Protein AF-A0A2S4XQJ1-F1 (afdb_monomer)

Structure (mmCIF, N/CA/C/O backbone):
data_AF-A0A2S4XQJ1-F1
#
_entry.id   AF-A0A2S4XQJ1-F1
#
loop_
_atom_site.group_PDB
_atom_site.id
_atom_site.type_symbol
_atom_site.label_atom_id
_atom_site.label_alt_id
_atom_site.label_comp_id
_atom_site.label_asym_id
_atom_site.label_entity_id
_atom_site.label_seq_id
_atom_site.pdbx_PDB_ins_code
_atom_site.Cartn_x
_atom_site.Cartn_y
_atom_site.Cartn_z
_atom_site.occupancy
_atom_site.B_iso_or_equiv
_atom_site.auth_seq_id
_atom_site.auth_comp_id
_atom_site.auth_asym_id
_atom_site.auth_atom_id
_atom_site.pdbx_PDB_model_num
ATOM 1 N N . MET A 1 1 ? -23.780 -16.033 0.358 1.00 40.00 1 MET A N 1
ATOM 2 C CA . MET A 1 1 ? -22.798 -15.107 -0.242 1.00 40.00 1 MET A CA 1
ATOM 3 C C . MET A 1 1 ? -21.893 -14.658 0.886 1.00 40.00 1 MET A C 1
ATOM 5 O O . MET A 1 1 ? -22.423 -14.146 1.861 1.00 40.00 1 MET A O 1
ATOM 9 N N . GLY A 1 2 ? -20.599 -14.987 0.830 1.00 55.97 2 GLY A N 1
ATOM 10 C CA . GLY A 1 2 ? -19.646 -14.584 1.869 1.00 55.97 2 GLY A CA 1
ATOM 11 C C . GLY A 1 2 ? -19.486 -13.069 1.865 1.00 55.97 2 GLY A C 1
ATOM 12 O O . GLY A 1 2 ? -19.525 -12.460 0.795 1.00 55.97 2 GLY A O 1
ATOM 13 N N . GLU A 1 3 ? -19.377 -12.462 3.042 1.00 67.31 3 GLU A N 1
ATOM 14 C CA . GLU A 1 3 ? -19.114 -11.028 3.136 1.00 67.31 3 GLU A CA 1
ATOM 15 C C . GLU A 1 3 ? -17.809 -10.686 2.394 1.00 67.31 3 GLU A C 1
ATOM 17 O O . GLU A 1 3 ? -16.839 -11.442 2.496 1.00 67.31 3 GLU A O 1
ATOM 22 N N . PRO A 1 4 ? -17.763 -9.576 1.637 1.00 78.00 4 PRO A N 1
ATOM 23 C CA . PRO A 1 4 ? -16.534 -9.139 0.983 1.00 78.00 4 PRO A CA 1
ATOM 24 C C . PRO A 1 4 ? -15.451 -8.890 2.041 1.00 78.00 4 PRO A C 1
ATOM 26 O O . PRO A 1 4 ? -15.701 -8.176 3.008 1.00 78.00 4 PRO A O 1
ATOM 29 N N . THR A 1 5 ? -14.274 -9.498 1.873 1.00 85.44 5 THR A N 1
ATOM 30 C CA . THR A 1 5 ? -13.142 -9.415 2.816 1.00 85.44 5 THR A CA 1
ATOM 31 C C . THR A 1 5 ? -12.026 -8.528 2.275 1.00 85.44 5 THR A C 1
ATOM 33 O O . THR A 1 5 ? -11.803 -8.469 1.064 1.00 85.44 5 THR A O 1
ATOM 36 N N . LEU A 1 6 ? -11.298 -7.873 3.179 1.00 87.31 6 LEU A N 1
ATOM 37 C CA . LEU A 1 6 ? -10.101 -7.085 2.880 1.00 87.31 6 LEU A CA 1
ATOM 38 C C . LEU A 1 6 ? -8.812 -7.929 2.873 1.00 87.31 6 LEU A C 1
ATOM 40 O O . LEU A 1 6 ? -7.732 -7.388 2.641 1.00 87.31 6 LEU A O 1
ATOM 44 N N . ALA A 1 7 ? -8.907 -9.250 3.060 1.00 87.44 7 ALA A N 1
ATOM 45 C CA . ALA A 1 7 ? -7.753 -10.149 3.115 1.00 87.44 7 ALA A CA 1
ATOM 46 C C . ALA A 1 7 ? -6.844 -10.072 1.876 1.00 87.44 7 ALA A C 1
ATOM 48 O O . ALA A 1 7 ? -5.622 -10.141 1.992 1.00 87.44 7 ALA A O 1
ATOM 49 N N . PHE A 1 8 ? -7.421 -9.876 0.68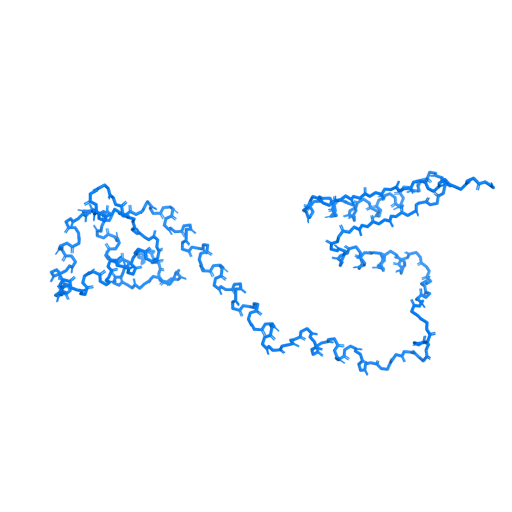5 1.00 84.81 8 PHE A N 1
ATOM 50 C CA . PHE A 1 8 ? -6.647 -9.755 -0.557 1.00 84.81 8 PHE A CA 1
ATOM 51 C C . PHE A 1 8 ? -5.818 -8.461 -0.641 1.00 84.81 8 PHE A C 1
ATOM 53 O O . PHE A 1 8 ? -4.901 -8.385 -1.451 1.00 84.81 8 PHE A O 1
ATOM 60 N N . LEU A 1 9 ? -6.126 -7.464 0.195 1.00 86.38 9 LEU A N 1
ATOM 61 C CA . LEU A 1 9 ? -5.385 -6.208 0.329 1.00 86.38 9 LEU A CA 1
ATOM 62 C C . LEU A 1 9 ? -4.378 -6.244 1.491 1.00 86.38 9 LEU A C 1
ATOM 64 O O . LEU A 1 9 ? -3.877 -5.203 1.909 1.00 86.38 9 LEU A O 1
ATOM 68 N N . GLY A 1 10 ? -4.099 -7.430 2.042 1.00 84.94 10 GLY A N 1
ATOM 69 C CA . GLY A 1 10 ? -3.122 -7.607 3.117 1.00 84.94 10 GLY A CA 1
ATOM 70 C C . GLY A 1 10 ? -3.640 -7.267 4.516 1.00 84.94 10 GLY A C 1
ATOM 71 O O . GLY A 1 10 ? -2.838 -7.142 5.439 1.00 84.94 10 GLY A O 1
ATOM 72 N N . VAL A 1 11 ? -4.958 -7.132 4.699 1.00 89.38 11 VAL A N 1
ATOM 73 C CA . VAL A 1 11 ? -5.567 -6.907 6.020 1.00 89.38 11 VAL A CA 1
ATOM 74 C C . VAL A 1 11 ? -5.853 -8.251 6.696 1.00 89.38 11 VAL A C 1
ATOM 76 O O . VAL A 1 11 ? -6.499 -9.119 6.113 1.00 89.38 11 VAL A O 1
ATOM 79 N N . GLY A 1 12 ? -5.372 -8.438 7.928 1.00 89.94 12 GLY A N 1
ATOM 80 C CA . GLY A 1 12 ? -5.659 -9.638 8.721 1.00 89.94 12 GLY A CA 1
ATOM 81 C C . GLY A 1 12 ? -7.122 -9.706 9.175 1.00 89.94 12 GLY A C 1
ATOM 82 O O . GLY A 1 12 ? -7.778 -8.677 9.306 1.00 89.94 12 GLY A O 1
ATOM 83 N N . ALA A 1 13 ? -7.630 -10.910 9.458 1.00 87.88 13 ALA A N 1
ATOM 84 C CA . ALA A 1 13 ? -9.023 -11.111 9.877 1.00 87.88 13 ALA A CA 1
ATOM 85 C C . ALA A 1 13 ? -9.382 -10.319 11.151 1.00 87.88 13 ALA A C 1
ATOM 87 O O . ALA A 1 13 ? -10.394 -9.623 11.176 1.00 87.88 13 ALA A O 1
ATOM 88 N N . ASP A 1 14 ? -8.507 -10.358 12.159 1.00 88.94 14 ASP A N 1
ATOM 89 C CA . ASP A 1 14 ? -8.682 -9.631 13.422 1.00 88.94 14 ASP A CA 1
ATOM 90 C C . ASP A 1 14 ? -8.656 -8.106 13.215 1.00 88.94 14 ASP A C 1
ATOM 92 O O . ASP A 1 14 ? -9.436 -7.366 13.816 1.00 88.94 14 ASP A O 1
ATOM 96 N N . ASP A 1 15 ? -7.775 -7.622 12.332 1.00 91.19 15 ASP A N 1
ATOM 97 C CA . ASP A 1 15 ? -7.648 -6.193 12.042 1.00 91.19 15 ASP A CA 1
ATOM 98 C C . ASP A 1 15 ? -8.867 -5.684 11.237 1.00 91.19 15 ASP A C 1
ATOM 100 O O . ASP A 1 15 ? -9.360 -4.575 11.470 1.00 91.19 15 ASP A O 1
ATOM 104 N N . GLU A 1 16 ? -9.400 -6.512 10.329 1.00 92.00 16 GLU A N 1
ATOM 105 C CA . GLU A 1 16 ? -10.639 -6.248 9.591 1.00 92.00 16 GLU A CA 1
ATOM 106 C C . GLU A 1 16 ? -11.864 -6.223 10.523 1.00 92.00 16 GLU A C 1
ATOM 108 O O . GLU A 1 16 ? -12.705 -5.324 10.412 1.00 92.00 16 GLU A O 1
ATOM 113 N N . GLU A 1 17 ? -11.966 -7.166 11.461 1.00 91.38 17 GLU A N 1
ATOM 114 C CA . GLU A 1 17 ? -13.039 -7.199 12.460 1.00 91.38 17 GLU A CA 1
ATOM 115 C C . GLU A 1 17 ? -13.021 -5.947 13.344 1.00 91.38 17 GLU A C 1
ATOM 117 O O . GLU A 1 17 ? -14.047 -5.271 13.488 1.00 91.38 17 GLU A O 1
ATOM 122 N N . LEU A 1 18 ? -11.847 -5.578 13.862 1.00 90.88 18 LEU A N 1
ATOM 123 C CA . LEU A 1 18 ? -11.676 -4.367 14.657 1.00 90.88 18 LEU A CA 1
ATOM 124 C C . LEU A 1 18 ? -12.058 -3.110 13.862 1.00 90.88 18 LEU A C 1
ATOM 126 O O . LEU A 1 18 ? -12.791 -2.260 14.371 1.00 90.88 18 LEU A O 1
ATOM 130 N N . TYR A 1 19 ? -11.630 -2.993 12.603 1.00 92.25 19 TYR A N 1
ATOM 131 C CA . TYR A 1 19 ? -12.007 -1.863 11.749 1.00 92.25 19 TYR A CA 1
ATOM 132 C C . TYR A 1 19 ? -13.528 -1.778 11.544 1.00 92.25 19 TYR A C 1
ATOM 134 O O . TYR A 1 19 ? -14.119 -0.700 11.663 1.00 92.25 19 TYR A O 1
ATOM 142 N N . ARG A 1 20 ? -14.197 -2.912 11.308 1.00 91.69 20 ARG A N 1
ATOM 143 C CA . ARG A 1 20 ? -15.661 -2.971 11.165 1.00 91.69 20 ARG A CA 1
ATOM 144 C C . ARG A 1 20 ? -16.389 -2.600 12.460 1.00 91.69 20 ARG A C 1
ATOM 146 O O . ARG A 1 20 ? -17.402 -1.901 12.397 1.00 91.69 20 ARG A O 1
ATOM 153 N N . LEU A 1 21 ? -15.885 -3.018 13.622 1.00 90.56 21 LEU A N 1
ATOM 154 C CA . LEU A 1 21 ? -16.427 -2.615 14.925 1.00 90.56 21 LEU A CA 1
ATOM 155 C C . LEU A 1 21 ? -16.264 -1.111 15.162 1.00 90.56 21 LEU A C 1
ATOM 157 O O . LEU A 1 21 ? -17.215 -0.454 15.587 1.00 90.56 21 LEU A O 1
ATOM 161 N N . LEU A 1 22 ? -15.107 -0.543 14.812 1.00 90.00 22 LEU A N 1
ATOM 162 C CA . LEU A 1 22 ? -14.870 0.901 14.884 1.00 90.00 22 LEU A CA 1
ATOM 163 C C . LEU A 1 22 ? -15.807 1.682 13.952 1.00 90.00 22 LEU A C 1
ATOM 165 O O . LEU A 1 22 ? -16.323 2.726 14.345 1.00 90.00 22 LEU A O 1
ATOM 169 N N . LEU A 1 23 ? -16.089 1.181 12.745 1.00 90.38 23 LEU A N 1
ATOM 170 C CA . LEU A 1 23 ? -17.055 1.807 11.834 1.00 90.38 23 LEU A CA 1
ATOM 171 C C . LEU A 1 23 ? -18.488 1.813 12.389 1.00 90.38 23 LEU A C 1
ATOM 173 O O . LEU A 1 23 ? -19.229 2.763 12.143 1.00 90.38 23 LEU A O 1
ATOM 177 N N . ARG A 1 24 ? -18.888 0.761 13.115 1.00 89.56 24 ARG A N 1
ATOM 178 C CA . ARG A 1 24 ? -20.250 0.610 13.658 1.00 89.56 24 ARG A CA 1
ATOM 179 C C . ARG A 1 24 ? -20.456 1.366 14.967 1.00 89.56 24 ARG A C 1
ATOM 181 O O . ARG A 1 24 ? -21.491 1.998 15.150 1.00 89.56 24 ARG A O 1
ATOM 188 N N . ALA A 1 25 ? -19.493 1.266 15.879 1.00 85.19 25 ALA A N 1
ATOM 189 C CA . ALA A 1 25 ? -19.641 1.679 17.273 1.00 85.19 25 ALA A CA 1
ATOM 190 C C . ALA A 1 25 ? -18.586 2.704 17.729 1.00 85.19 25 ALA A C 1
ATOM 192 O O . ALA A 1 25 ? -18.593 3.120 18.890 1.00 85.19 25 ALA A O 1
ATOM 193 N N . GLY A 1 26 ? -17.672 3.125 16.848 1.00 85.00 26 GLY A N 1
ATOM 194 C CA . GLY A 1 26 ? -16.581 4.034 17.200 1.00 85.00 26 GLY A CA 1
ATOM 195 C C . GLY A 1 26 ? -15.722 3.471 18.333 1.00 85.00 26 GLY A C 1
ATOM 196 O O . GLY A 1 26 ? -15.434 2.277 18.380 1.00 85.00 26 GLY A O 1
ATOM 197 N N . GLU A 1 27 ? -15.360 4.321 19.293 1.00 81.50 27 GLU A N 1
ATOM 198 C CA . GLU A 1 27 ? -14.562 3.947 20.472 1.00 81.50 27 GLU A CA 1
ATOM 199 C C . GLU A 1 27 ? -15.186 2.823 21.324 1.00 81.50 27 GLU A C 1
ATOM 201 O O . GLU A 1 27 ? -14.460 2.043 21.943 1.00 81.50 27 GLU A O 1
ATOM 206 N N . ALA A 1 28 ? -16.516 2.669 21.326 1.00 81.06 28 ALA A N 1
ATOM 207 C CA . ALA A 1 28 ? -17.162 1.562 22.034 1.00 81.06 28 ALA A CA 1
ATOM 208 C C . ALA A 1 28 ? -16.823 0.198 21.402 1.00 81.06 28 ALA A C 1
ATOM 210 O O . ALA A 1 28 ? -16.656 -0.786 22.127 1.00 81.06 28 ALA A O 1
ATOM 211 N N . GLY A 1 29 ? -16.627 0.161 20.078 1.00 80.88 29 GLY A N 1
ATOM 212 C CA . GLY A 1 29 ? -16.221 -1.038 19.343 1.00 80.88 29 GLY A CA 1
ATOM 213 C C . GLY A 1 29 ? -14.820 -1.521 19.723 1.00 80.88 29 GLY A C 1
ATOM 214 O O . GLY A 1 29 ? -14.579 -2.722 19.790 1.00 80.88 29 GLY A O 1
ATOM 215 N N . ARG A 1 30 ? -13.911 -0.604 20.081 1.00 84.00 30 ARG A N 1
ATOM 216 C CA . ARG A 1 30 ? -12.579 -0.952 20.608 1.00 84.00 30 ARG A CA 1
ATOM 217 C C . ARG A 1 30 ? -12.669 -1.685 21.945 1.00 84.00 30 ARG A C 1
ATOM 219 O O . ARG A 1 30 ? -12.014 -2.708 22.135 1.00 84.00 30 ARG A O 1
ATOM 226 N N . ALA A 1 31 ? -13.472 -1.165 22.873 1.00 84.06 31 ALA A N 1
ATOM 227 C CA . ALA A 1 31 ? -13.650 -1.788 24.182 1.00 84.06 31 ALA A CA 1
ATOM 228 C C . ALA A 1 31 ? -14.347 -3.155 24.072 1.00 84.06 31 ALA A C 1
ATOM 230 O O . ALA A 1 31 ? -14.061 -4.060 24.851 1.00 84.06 31 ALA A O 1
ATOM 231 N N . GLU A 1 32 ? -15.263 -3.302 23.116 1.00 85.69 32 GLU A N 1
ATOM 232 C CA . GLU A 1 32 ? -15.919 -4.570 22.799 1.00 85.69 32 GLU A CA 1
ATOM 233 C C . GLU A 1 32 ? -14.942 -5.605 22.235 1.00 85.69 32 GLU A C 1
ATOM 235 O O . GLU A 1 32 ? -14.862 -6.709 22.770 1.00 85.69 32 GLU A O 1
ATOM 240 N N . PHE A 1 33 ? -14.135 -5.225 21.245 1.00 86.94 33 PHE A N 1
ATOM 241 C CA . PHE A 1 33 ? -13.120 -6.099 20.659 1.00 86.94 33 PHE A CA 1
ATOM 242 C C . PHE A 1 33 ? -12.112 -6.598 21.704 1.00 86.94 33 PHE A C 1
ATOM 244 O O . PHE A 1 33 ? -11.860 -7.798 21.804 1.00 86.94 33 PHE A O 1
ATOM 251 N N . ALA A 1 34 ? -11.600 -5.702 22.555 1.00 88.25 34 ALA A N 1
ATOM 252 C CA . ALA A 1 34 ? -10.665 -6.073 23.617 1.00 88.25 34 ALA A CA 1
ATOM 253 C C . ALA A 1 34 ? -11.254 -7.115 24.586 1.00 88.25 34 ALA A C 1
ATOM 255 O O . ALA A 1 34 ? -10.555 -8.044 24.988 1.00 88.25 34 ALA A O 1
ATOM 256 N N . ARG A 1 35 ? -12.548 -7.001 24.931 1.00 87.00 35 ARG A N 1
ATOM 257 C CA . ARG A 1 35 ? -13.239 -7.991 25.776 1.00 87.00 35 ARG A CA 1
ATOM 258 C C . ARG A 1 35 ? -13.411 -9.328 25.062 1.00 87.00 35 ARG A C 1
ATOM 260 O O . ARG A 1 35 ? -13.126 -10.360 25.661 1.00 87.00 35 ARG A O 1
ATOM 267 N N . ASN A 1 36 ? -13.849 -9.312 23.804 1.00 87.94 36 ASN A N 1
ATOM 268 C CA . ASN A 1 36 ? -14.124 -10.532 23.041 1.00 87.94 36 ASN A CA 1
ATOM 269 C C . ASN A 1 36 ? -12.850 -11.349 22.783 1.00 87.94 36 ASN A C 1
ATOM 271 O O . ASN A 1 36 ? -12.880 -12.574 22.866 1.00 87.94 36 ASN A O 1
ATOM 275 N N . HIS A 1 37 ? -11.722 -10.674 22.554 1.00 87.12 37 HIS A N 1
ATOM 276 C CA . HIS A 1 37 ? -10.428 -11.310 22.296 1.00 87.12 37 HIS A CA 1
ATOM 277 C C . HIS A 1 37 ? -9.543 -11.428 23.547 1.00 87.12 37 HIS A C 1
ATOM 279 O O . HIS A 1 37 ? -8.408 -11.887 23.450 1.00 87.12 37 HIS A O 1
ATOM 285 N N . SER A 1 38 ? -10.050 -11.038 24.727 1.00 89.19 38 SER A N 1
ATOM 286 C CA . SER A 1 38 ? -9.300 -11.037 25.995 1.00 89.19 38 SER A CA 1
ATOM 287 C C . SER A 1 38 ? -7.929 -10.349 25.892 1.00 89.19 38 SER A C 1
ATOM 289 O O . SER A 1 38 ? -6.949 -10.816 26.471 1.00 89.19 38 SER A O 1
ATOM 291 N N . LEU A 1 39 ? -7.855 -9.252 25.131 1.00 88.38 39 LEU A N 1
ATOM 292 C CA . LEU A 1 39 ? -6.611 -8.521 24.896 1.00 88.38 39 LEU A CA 1
ATOM 293 C C . LEU A 1 39 ? -6.283 -7.615 26.080 1.00 88.38 39 LEU A C 1
ATOM 295 O O . LEU A 1 39 ? -7.148 -6.912 26.610 1.00 88.38 39 LEU A O 1
ATOM 299 N N . ASP A 1 40 ? -5.009 -7.587 26.456 1.00 87.88 40 ASP A N 1
ATOM 300 C CA . ASP A 1 40 ? -4.493 -6.586 27.378 1.00 87.88 40 ASP A CA 1
ATOM 301 C C . ASP A 1 40 ? -4.358 -5.204 26.702 1.00 87.88 40 ASP A C 1
ATOM 303 O O . ASP A 1 40 ? -4.508 -5.035 25.486 1.00 87.88 40 ASP A O 1
ATOM 307 N N . VAL A 1 41 ? -4.077 -4.177 27.508 1.00 85.75 41 VAL A N 1
ATOM 308 C CA . VAL A 1 41 ? -3.963 -2.789 27.026 1.00 85.75 41 VAL A CA 1
ATOM 309 C C . VAL A 1 41 ? -2.872 -2.639 25.962 1.00 85.75 41 VAL A C 1
ATOM 311 O O . VAL A 1 41 ? -3.056 -1.886 25.008 1.00 85.75 41 VAL A O 1
ATOM 314 N N . ARG A 1 42 ? -1.752 -3.355 26.100 1.00 88.69 42 ARG A N 1
ATOM 315 C CA . ARG A 1 42 ? -0.619 -3.261 25.174 1.00 88.69 42 ARG A CA 1
ATOM 316 C C . ARG A 1 42 ? -0.946 -3.950 23.852 1.00 88.69 42 ARG A C 1
ATOM 318 O O . ARG A 1 42 ? -0.749 -3.361 22.801 1.00 88.69 42 ARG A O 1
ATOM 325 N N . GLN A 1 43 ? -1.529 -5.142 23.899 1.00 88.50 43 GLN A N 1
ATOM 326 C CA . GLN A 1 43 ? -1.989 -5.874 22.721 1.00 88.50 43 GLN A CA 1
ATOM 327 C C . GLN A 1 43 ? -3.040 -5.079 21.940 1.00 88.50 43 GLN A C 1
ATOM 329 O O . GLN A 1 43 ? -3.023 -5.068 20.708 1.00 88.50 43 GLN A O 1
ATOM 334 N N . MET A 1 44 ? -3.926 -4.367 22.643 1.00 88.75 44 MET A N 1
ATOM 335 C CA . MET A 1 44 ? -4.896 -3.483 22.002 1.00 88.75 44 MET A CA 1
ATOM 336 C C . MET A 1 44 ? -4.228 -2.271 21.341 1.00 88.75 44 MET A C 1
ATOM 338 O O . MET A 1 44 ? -4.623 -1.874 20.244 1.00 88.75 44 MET A O 1
ATOM 342 N N . GLN A 1 45 ? -3.215 -1.683 21.982 1.00 87.56 45 GLN A N 1
ATOM 343 C CA . GLN A 1 45 ? -2.419 -0.603 21.390 1.00 87.56 45 GLN A CA 1
ATOM 344 C C . GLN A 1 45 ? -1.673 -1.079 20.143 1.00 87.56 45 GLN A C 1
ATOM 346 O O . GLN A 1 45 ? -1.725 -0.397 19.123 1.00 87.56 45 GLN A O 1
ATOM 351 N N . ASP A 1 46 ? -1.070 -2.267 20.188 1.00 89.94 46 ASP A N 1
ATOM 352 C CA . ASP A 1 46 ? -0.390 -2.874 19.042 1.00 89.94 46 ASP A CA 1
ATOM 353 C C . ASP A 1 46 ? -1.368 -3.121 17.886 1.00 89.94 46 ASP A C 1
ATOM 355 O O . ASP A 1 46 ? -1.049 -2.837 16.732 1.00 89.94 46 ASP A O 1
ATOM 359 N N . ALA A 1 47 ? -2.585 -3.595 18.176 1.00 89.25 47 ALA A N 1
ATOM 360 C CA . ALA A 1 47 ? -3.636 -3.743 17.169 1.00 89.25 47 ALA A CA 1
ATOM 361 C C . ALA A 1 47 ? -4.024 -2.398 16.544 1.00 89.25 47 ALA A C 1
ATOM 363 O O . ALA A 1 47 ? -4.045 -2.258 15.324 1.00 89.25 47 ALA A O 1
ATOM 364 N N . CYS A 1 48 ? -4.241 -1.370 17.365 1.00 88.81 48 CYS A N 1
ATOM 365 C CA . CYS A 1 48 ? -4.543 -0.029 16.868 1.00 88.81 48 CYS A CA 1
ATOM 366 C C . CYS A 1 48 ? -3.397 0.548 16.020 1.00 88.81 48 CYS A C 1
ATOM 368 O O . CYS A 1 48 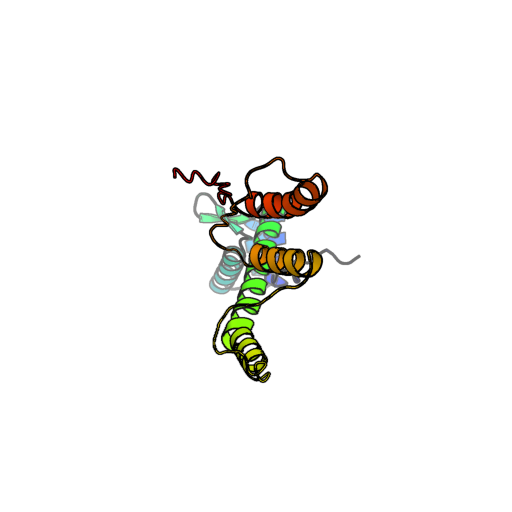? -3.655 1.174 14.993 1.00 88.81 48 CYS A O 1
ATOM 370 N N . ALA A 1 49 ? -2.143 0.306 16.412 1.00 89.81 49 ALA A N 1
ATOM 371 C CA . ALA A 1 49 ? -0.967 0.724 15.659 1.00 89.81 49 ALA A CA 1
ATOM 372 C C . ALA A 1 49 ? -0.882 0.022 14.295 1.00 89.81 49 ALA A C 1
ATOM 374 O O . ALA A 1 49 ? -0.562 0.673 13.300 1.00 89.81 49 ALA A O 1
ATOM 375 N N . ARG A 1 50 ? -1.233 -1.270 14.211 1.00 91.62 50 ARG A N 1
ATOM 376 C CA . ARG A 1 50 ? -1.339 -1.980 12.925 1.00 91.62 50 ARG A CA 1
ATOM 377 C C . ARG A 1 50 ? -2.419 -1.383 12.029 1.00 91.62 50 ARG A C 1
ATOM 379 O O . ARG A 1 50 ? -2.137 -1.098 10.869 1.00 91.62 50 ARG A O 1
ATOM 386 N N . LEU A 1 51 ? -3.620 -1.120 12.553 1.00 91.50 51 LEU A N 1
ATOM 387 C CA . LEU A 1 51 ? -4.679 -0.467 11.768 1.00 91.50 51 LEU A CA 1
ATOM 388 C C . LEU A 1 51 ? -4.250 0.927 11.287 1.00 91.50 51 LEU A C 1
ATOM 390 O O . LEU A 1 51 ? -4.603 1.323 10.175 1.00 91.50 51 LEU A O 1
ATOM 394 N N . ALA A 1 52 ? -3.500 1.670 12.104 1.00 90.62 52 ALA A N 1
ATOM 395 C CA . ALA A 1 52 ? -2.987 2.985 11.732 1.00 90.62 52 ALA A CA 1
ATOM 396 C C . ALA A 1 52 ? -1.933 2.878 10.620 1.00 90.62 52 ALA A C 1
ATOM 398 O O . ALA A 1 52 ? -1.989 3.627 9.647 1.00 90.62 52 ALA A O 1
ATOM 399 N N . ALA A 1 53 ? -1.024 1.902 10.712 1.00 90.19 53 ALA A N 1
ATOM 400 C CA . ALA A 1 53 ? -0.034 1.619 9.674 1.00 90.19 53 ALA A CA 1
ATOM 401 C C . ALA A 1 53 ? -0.680 1.194 8.342 1.00 90.19 53 ALA A C 1
ATOM 403 O O . ALA A 1 53 ? -0.174 1.541 7.278 1.00 90.19 53 ALA A O 1
ATOM 404 N N . LEU A 1 54 ? -1.820 0.497 8.398 1.00 90.31 54 LEU A N 1
ATOM 405 C CA . LEU A 1 54 ? -2.639 0.142 7.232 1.00 90.31 54 LEU A CA 1
ATOM 406 C C . LEU A 1 54 ? -3.488 1.312 6.698 1.00 90.31 54 LEU A C 1
ATOM 408 O O . LEU A 1 54 ? -4.170 1.160 5.688 1.00 90.31 54 LEU A O 1
ATOM 412 N N . GLY A 1 55 ? -3.492 2.471 7.366 1.00 90.38 55 GLY A N 1
ATOM 413 C CA . GLY A 1 55 ? -4.302 3.630 6.977 1.00 90.38 55 GLY A CA 1
ATOM 414 C C . GLY A 1 55 ? -5.808 3.459 7.213 1.00 90.38 55 GLY A C 1
ATOM 415 O O . GLY A 1 55 ? -6.606 4.229 6.678 1.00 90.38 55 GLY A O 1
ATOM 416 N N . LEU A 1 56 ? -6.215 2.467 8.012 1.00 91.06 56 LEU A N 1
ATOM 417 C CA . LEU A 1 56 ? -7.620 2.174 8.322 1.00 91.06 56 LEU A CA 1
ATOM 418 C C . LEU A 1 56 ? -8.184 3.083 9.421 1.00 91.06 56 LEU A C 1
ATOM 420 O O . LEU A 1 56 ? -9.390 3.330 9.489 1.00 91.06 56 LEU A O 1
ATOM 424 N N . VAL A 1 57 ? -7.317 3.604 10.283 1.00 91.44 57 VAL A N 1
ATOM 425 C CA . VAL A 1 57 ? -7.668 4.526 11.369 1.00 91.44 57 VAL A CA 1
ATOM 426 C C . VAL A 1 57 ? -6.725 5.721 11.346 1.00 91.44 57 VAL A C 1
ATOM 428 O O . VAL A 1 57 ? -5.553 5.594 11.003 1.00 91.44 57 VAL A O 1
ATOM 431 N N . GLY A 1 58 ? -7.249 6.888 11.698 1.00 85.62 58 GLY A N 1
ATOM 432 C CA . GLY A 1 58 ? -6.478 8.110 11.878 1.00 85.62 58 GLY A CA 1
ATOM 433 C C . GLY A 1 58 ? -6.620 8.649 13.295 1.00 85.62 58 GLY A C 1
ATOM 434 O O . GLY A 1 58 ? -7.535 8.276 14.036 1.00 85.62 58 GLY A O 1
ATOM 435 N N . GLU A 1 59 ? -5.731 9.564 13.660 1.00 80.56 59 GLU A N 1
ATOM 436 C CA . GLU A 1 59 ? -5.841 10.304 14.912 1.00 80.56 59 GLU A CA 1
ATOM 437 C C . GLU A 1 59 ? -6.967 11.341 14.809 1.00 80.56 59 GLU A C 1
ATOM 439 O O . GLU A 1 59 ? -7.002 12.195 13.921 1.00 80.56 59 GLU A O 1
ATOM 444 N N . GLY A 1 60 ? -7.937 11.231 15.708 1.00 70.88 60 GLY A N 1
ATOM 445 C CA . GLY A 1 60 ? -9.005 12.194 15.914 1.00 70.88 60 GLY A CA 1
ATOM 446 C C . GLY A 1 60 ? -8.611 13.290 16.904 1.00 70.88 60 GLY A C 1
ATOM 447 O O . GLY A 1 60 ? -7.564 13.251 17.554 1.00 70.88 60 GLY A O 1
ATOM 448 N N . ALA A 1 61 ? -9.488 14.285 17.051 1.00 64.75 61 ALA A N 1
ATOM 449 C CA . ALA A 1 61 ? -9.290 15.359 18.019 1.00 64.75 61 ALA A CA 1
ATOM 450 C C . ALA A 1 61 ? -9.169 14.788 19.445 1.00 64.75 61 ALA A C 1
ATOM 452 O O . ALA A 1 61 ? -10.016 14.011 19.882 1.00 64.75 61 ALA A O 1
ATOM 453 N N . GLY A 1 62 ? -8.108 15.173 20.159 1.00 63.62 62 GLY A N 1
ATOM 454 C CA . GLY A 1 62 ? -7.848 14.705 21.524 1.00 63.62 62 GLY A CA 1
ATOM 455 C C . GLY A 1 62 ? -7.249 13.297 21.629 1.00 63.62 62 GLY A C 1
ATOM 456 O O . GLY A 1 62 ? -7.288 12.721 22.711 1.00 63.62 62 GLY A O 1
ATOM 457 N N . GLY A 1 63 ? -6.709 12.735 20.539 1.00 68.38 63 GLY A N 1
ATOM 458 C CA . GLY A 1 63 ? -6.024 11.433 20.557 1.00 68.38 63 GLY A CA 1
ATOM 459 C C . GLY A 1 63 ? -6.956 10.217 20.510 1.00 68.38 63 GLY A C 1
ATOM 460 O O . GLY A 1 63 ? -6.505 9.090 20.705 1.00 68.38 63 GLY A O 1
ATOM 461 N N . ALA A 1 64 ? -8.251 10.425 20.255 1.00 75.88 64 ALA A N 1
ATOM 462 C CA . ALA A 1 64 ? -9.194 9.340 19.991 1.00 75.88 64 ALA A CA 1
ATOM 463 C C . ALA A 1 64 ? -8.940 8.735 18.603 1.00 75.88 64 ALA A C 1
ATOM 465 O O . ALA A 1 64 ? -8.630 9.462 17.660 1.00 75.88 64 ALA A O 1
ATOM 466 N N . LEU A 1 65 ? -9.098 7.423 18.445 1.00 78.56 65 LEU A N 1
ATOM 467 C CA . LEU A 1 65 ? -8.928 6.764 17.151 1.00 78.56 65 LEU A CA 1
ATOM 468 C C . LEU A 1 65 ? -10.205 6.916 16.331 1.00 78.56 65 LEU A C 1
ATOM 470 O O . LEU A 1 65 ? -11.293 6.532 16.763 1.00 78.56 65 LEU A O 1
ATOM 474 N N . ARG A 1 66 ? -10.082 7.461 15.120 1.00 87.94 66 ARG A N 1
ATOM 475 C CA . ARG A 1 66 ? -11.212 7.618 14.204 1.00 87.94 66 ARG A CA 1
ATOM 476 C C . ARG A 1 66 ? -11.045 6.693 13.000 1.00 87.94 66 ARG A C 1
ATOM 478 O O . ARG A 1 66 ? -10.022 6.786 12.322 1.00 87.94 66 ARG A O 1
ATOM 485 N N . PRO A 1 67 ? -12.039 5.847 12.675 1.00 91.00 67 PRO A N 1
ATOM 486 C CA . PRO A 1 67 ? -11.979 5.047 11.461 1.00 91.00 67 PRO A CA 1
ATOM 487 C C . PRO A 1 67 ? -11.982 5.954 10.227 1.00 91.00 67 PRO A C 1
ATOM 489 O O . PRO A 1 67 ? -12.757 6.913 10.132 1.00 91.00 67 PRO A O 1
ATOM 492 N N . VAL A 1 68 ? -11.104 5.645 9.277 1.00 92.31 68 VAL A N 1
ATOM 493 C CA . VAL A 1 68 ? -11.068 6.297 7.967 1.00 92.31 68 VAL A CA 1
ATOM 494 C C . VAL A 1 68 ? -12.289 5.834 7.159 1.00 92.31 68 VAL A C 1
ATOM 496 O O . VAL A 1 68 ? -12.664 4.661 7.252 1.00 92.31 68 VAL A O 1
ATOM 499 N N . PRO A 1 69 ? -12.939 6.715 6.370 1.00 91.12 69 PRO A N 1
ATOM 500 C CA . PRO A 1 69 ? -14.068 6.325 5.530 1.00 91.12 69 PRO A CA 1
ATOM 501 C C . PRO A 1 69 ? -13.721 5.143 4.605 1.00 91.12 69 PRO A C 1
ATOM 503 O O . PRO A 1 69 ? -12.655 5.183 3.986 1.00 91.12 69 PRO A O 1
ATOM 506 N N . PRO A 1 70 ? -14.611 4.142 4.438 1.00 90.62 70 PRO A N 1
ATOM 507 C CA . PRO A 1 70 ? -14.295 2.906 3.714 1.00 90.62 70 PRO A CA 1
ATOM 508 C C . PRO A 1 70 ? -13.755 3.112 2.299 1.00 90.62 70 PRO A C 1
ATOM 510 O O . PRO A 1 70 ? -12.796 2.456 1.915 1.00 90.62 70 PRO A O 1
ATOM 513 N N . ALA A 1 71 ? -14.315 4.061 1.541 1.00 89.31 71 ALA A N 1
ATOM 514 C CA . ALA A 1 71 ? -13.846 4.359 0.187 1.00 89.31 71 ALA A CA 1
ATOM 515 C C . ALA A 1 71 ? -12.367 4.787 0.169 1.00 89.31 71 ALA A C 1
AT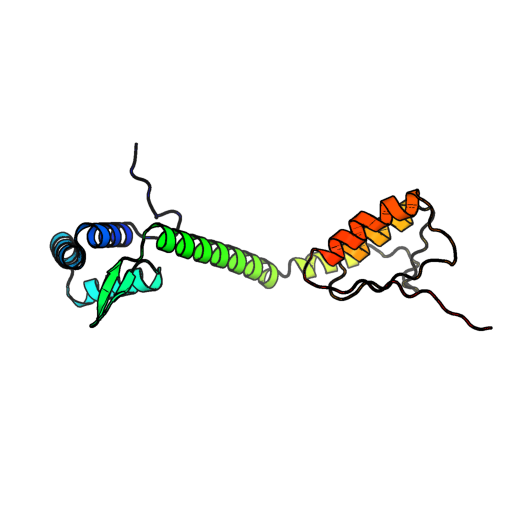OM 517 O O . ALA A 1 71 ? -11.579 4.253 -0.604 1.00 89.31 71 ALA A O 1
ATOM 518 N N . LYS A 1 72 ? -11.982 5.686 1.083 1.00 91.12 72 LYS A N 1
ATOM 519 C CA . LYS A 1 72 ? -10.607 6.185 1.206 1.00 91.12 72 LYS A CA 1
ATOM 520 C C . LYS A 1 72 ? -9.657 5.125 1.772 1.00 91.12 72 LYS A C 1
ATOM 522 O O . LYS A 1 72 ? -8.506 5.048 1.361 1.00 91.12 72 LYS A O 1
ATOM 527 N N . ALA A 1 73 ? -10.138 4.317 2.715 1.00 90.88 73 ALA A N 1
ATOM 528 C CA . ALA A 1 73 ? -9.370 3.217 3.288 1.00 90.88 73 ALA A CA 1
ATOM 529 C C . ALA A 1 73 ? -9.017 2.168 2.219 1.00 90.88 73 ALA A C 1
ATOM 531 O O . ALA A 1 73 ? -7.858 1.787 2.087 1.00 90.88 73 ALA A O 1
ATOM 532 N N . VAL A 1 74 ? -9.997 1.753 1.408 1.00 91.56 74 VAL A N 1
ATOM 533 C CA . VAL A 1 74 ? -9.781 0.793 0.314 1.00 91.56 74 VAL A CA 1
ATOM 534 C C . VAL A 1 74 ? -8.851 1.364 -0.756 1.00 91.56 74 VAL A C 1
ATOM 536 O O . VAL A 1 74 ? -7.949 0.661 -1.196 1.00 91.56 74 VAL A O 1
ATOM 539 N N . GLU A 1 75 ? -9.022 2.630 -1.141 1.00 90.81 75 GLU A N 1
ATOM 540 C CA . GLU A 1 75 ? -8.131 3.304 -2.096 1.00 90.81 75 GLU A CA 1
ATOM 541 C C . GLU A 1 75 ? -6.667 3.283 -1.624 1.00 90.81 75 GLU A C 1
ATOM 543 O O . GLU A 1 75 ? -5.792 2.812 -2.349 1.00 90.81 75 GLU A O 1
ATOM 548 N N . GLY A 1 76 ? -6.405 3.674 -0.372 1.00 90.31 76 GLY A N 1
ATOM 549 C CA . GLY A 1 76 ? -5.049 3.664 0.188 1.00 90.31 76 GLY A CA 1
ATOM 550 C C . GLY A 1 76 ? -4.436 2.263 0.315 1.00 90.31 76 GLY A C 1
ATOM 551 O O . GLY A 1 76 ? -3.230 2.085 0.104 1.00 90.31 76 GLY A O 1
ATOM 552 N N . LEU A 1 77 ? -5.254 1.250 0.617 1.00 92.31 77 LEU A N 1
ATOM 553 C CA . LEU A 1 77 ? -4.819 -0.148 0.636 1.00 92.31 77 LEU A CA 1
ATOM 554 C C . LEU A 1 77 ? -4.434 -0.641 -0.766 1.00 92.31 77 LEU A C 1
ATOM 556 O O . LEU A 1 77 ? -3.386 -1.267 -0.929 1.00 92.31 77 LEU A O 1
ATOM 560 N N . VAL A 1 78 ? -5.239 -0.319 -1.783 1.00 91.69 78 VAL A N 1
ATOM 561 C CA . VAL A 1 78 ? -4.945 -0.658 -3.184 1.00 91.69 78 VAL A CA 1
ATOM 562 C C . VAL A 1 78 ? -3.645 0.003 -3.636 1.00 91.69 78 VAL A C 1
ATOM 564 O O . VAL A 1 78 ? -2.777 -0.677 -4.180 1.00 91.69 78 VAL A O 1
ATOM 567 N N . GLU A 1 79 ? -3.464 1.298 -3.374 1.00 91.62 79 GLU A N 1
ATOM 568 C CA . GLU A 1 79 ? -2.222 2.007 -3.711 1.00 91.62 79 GLU A CA 1
ATOM 569 C C . GLU A 1 79 ? -0.994 1.374 -3.048 1.00 91.62 79 GLU A C 1
ATOM 571 O O . GLU A 1 79 ? 0.069 1.248 -3.666 1.00 91.62 79 GLU A O 1
ATOM 576 N N . THR A 1 80 ? -1.134 0.957 -1.789 1.00 89.75 80 THR A N 1
ATOM 577 C CA . THR A 1 80 ? -0.055 0.310 -1.039 1.00 89.75 80 THR A CA 1
ATOM 578 C C . THR A 1 80 ? 0.313 -1.041 -1.635 1.00 89.75 80 THR A C 1
ATOM 580 O O . THR A 1 80 ? 1.500 -1.317 -1.814 1.00 89.75 80 THR A O 1
ATOM 583 N N . GLU A 1 81 ? -0.677 -1.849 -2.008 1.00 90.62 81 GLU A N 1
ATOM 584 C CA . GLU A 1 81 ? -0.433 -3.158 -2.607 1.00 90.62 81 GLU A CA 1
ATOM 585 C C . GLU A 1 81 ? 0.161 -3.045 -4.019 1.00 90.62 81 GLU A C 1
ATOM 587 O O . GLU A 1 81 ? 1.114 -3.751 -4.352 1.00 90.62 81 GLU A O 1
ATOM 592 N N . VAL A 1 82 ? -0.310 -2.089 -4.827 1.00 91.75 82 VAL A N 1
ATOM 593 C CA . VAL A 1 82 ? 0.273 -1.791 -6.146 1.00 91.75 82 VAL A CA 1
ATOM 594 C C . VAL A 1 82 ? 1.740 -1.385 -6.015 1.00 91.75 82 VAL A C 1
ATOM 596 O O . VAL A 1 82 ? 2.591 -1.893 -6.749 1.00 91.75 82 VAL A O 1
ATOM 599 N N . ARG A 1 83 ? 2.060 -0.507 -5.056 1.00 90.50 83 ARG A N 1
ATOM 600 C CA . ARG A 1 83 ? 3.444 -0.108 -4.770 1.00 90.50 83 ARG A CA 1
ATOM 601 C C . ARG A 1 83 ? 4.292 -1.309 -4.350 1.00 90.50 83 ARG A C 1
ATOM 603 O O . ARG A 1 83 ? 5.354 -1.514 -4.925 1.00 90.50 83 ARG A O 1
ATOM 610 N N . ARG A 1 84 ? 3.801 -2.151 -3.436 1.00 90.12 84 ARG A N 1
ATOM 611 C CA . ARG A 1 84 ? 4.502 -3.366 -2.986 1.00 90.12 84 ARG A CA 1
ATOM 612 C C . ARG A 1 84 ? 4.818 -4.316 -4.145 1.00 90.12 84 ARG A C 1
ATOM 614 O O . ARG A 1 84 ? 5.926 -4.844 -4.223 1.00 90.12 84 ARG A O 1
ATOM 621 N N . LEU A 1 85 ? 3.856 -4.541 -5.041 1.00 90.19 85 LEU A N 1
ATOM 622 C CA . LEU A 1 85 ? 4.034 -5.399 -6.215 1.00 90.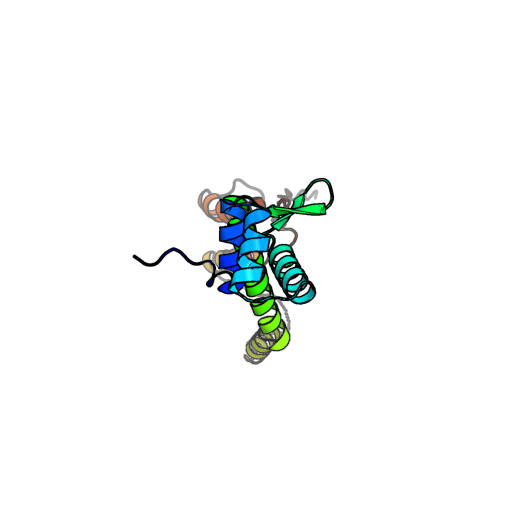19 85 LEU A CA 1
ATOM 623 C C . LEU A 1 85 ? 5.053 -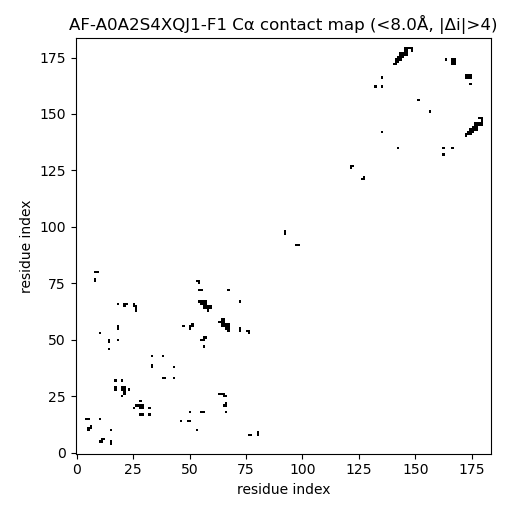4.820 -7.198 1.00 90.19 85 LEU A C 1
ATOM 625 O O . LEU A 1 85 ? 5.903 -5.557 -7.700 1.00 90.19 85 LEU A O 1
ATOM 629 N N . ARG A 1 86 ? 4.999 -3.507 -7.446 1.00 89.06 86 ARG A N 1
ATOM 630 C CA . ARG A 1 86 ? 5.979 -2.819 -8.291 1.00 89.06 86 ARG A CA 1
ATOM 631 C C . ARG A 1 86 ? 7.387 -2.944 -7.716 1.00 89.06 86 ARG A C 1
ATOM 633 O O . ARG A 1 86 ? 8.289 -3.375 -8.427 1.00 89.06 86 ARG A O 1
ATOM 640 N N . ASP A 1 87 ? 7.559 -2.642 -6.435 1.00 88.88 87 ASP A N 1
ATOM 641 C CA . ASP A 1 87 ? 8.866 -2.676 -5.780 1.00 88.88 87 ASP A CA 1
ATOM 642 C C . ASP A 1 87 ? 9.436 -4.114 -5.762 1.00 88.88 87 ASP A C 1
ATOM 644 O O . ASP A 1 87 ? 10.636 -4.324 -5.945 1.00 88.88 87 ASP A O 1
ATOM 648 N N . ALA A 1 88 ? 8.577 -5.135 -5.630 1.00 87.38 88 ALA A N 1
ATOM 649 C CA . ALA A 1 88 ? 8.977 -6.538 -5.753 1.00 87.38 88 ALA A CA 1
ATOM 650 C C . ALA A 1 88 ? 9.466 -6.898 -7.169 1.00 87.38 88 ALA A C 1
ATOM 652 O O . ALA A 1 88 ? 10.470 -7.601 -7.309 1.00 87.38 88 ALA A O 1
ATOM 653 N N . LEU A 1 89 ? 8.787 -6.412 -8.214 1.00 85.19 89 LEU A N 1
ATOM 654 C CA . LEU A 1 89 ? 9.203 -6.606 -9.607 1.00 85.19 89 LEU A CA 1
ATOM 655 C C . LEU A 1 89 ? 10.539 -5.911 -9.889 1.00 85.19 89 LEU A C 1
ATOM 657 O O . LEU A 1 89 ? 11.455 -6.537 -10.422 1.00 85.19 89 LEU A O 1
ATOM 661 N N . GLU A 1 90 ? 10.682 -4.650 -9.482 1.00 81.75 90 GLU A N 1
ATOM 662 C CA . GLU A 1 90 ? 11.929 -3.890 -9.627 1.00 81.75 90 GLU A CA 1
ATOM 663 C C . GLU A 1 90 ? 13.088 -4.582 -8.896 1.00 81.75 90 GLU A C 1
ATOM 665 O O . GLU A 1 90 ? 14.153 -4.804 -9.478 1.00 81.75 90 GLU A O 1
ATOM 670 N N . GLY A 1 91 ? 12.860 -5.030 -7.658 1.00 77.38 91 GLY A N 1
ATOM 671 C CA . GLY A 1 91 ? 13.841 -5.781 -6.879 1.00 77.38 91 GLY A CA 1
ATOM 672 C C . GLY A 1 91 ? 14.280 -7.081 -7.559 1.00 77.38 91 GLY A C 1
ATOM 673 O O . GLY A 1 91 ? 15.468 -7.410 -7.545 1.00 77.38 91 GLY A O 1
ATOM 674 N N . GLN A 1 92 ? 13.361 -7.807 -8.205 1.00 72.62 92 GLN A N 1
ATOM 675 C CA . GLN A 1 92 ? 13.690 -9.009 -8.979 1.00 72.62 92 GLN A CA 1
ATOM 676 C C . GLN A 1 92 ? 14.504 -8.693 -10.237 1.00 72.62 92 GLN A C 1
ATOM 678 O O . GLN A 1 92 ? 15.470 -9.405 -10.522 1.00 72.62 92 GLN A O 1
ATOM 683 N N . VAL A 1 93 ? 14.154 -7.632 -10.967 1.00 69.81 93 VAL A N 1
ATOM 684 C CA . VAL A 1 93 ? 14.885 -7.196 -12.167 1.00 69.81 93 VAL A CA 1
ATOM 685 C C . VAL A 1 93 ? 16.326 -6.816 -11.819 1.00 69.81 93 VAL A C 1
ATOM 687 O O . VAL A 1 93 ? 17.255 -7.297 -12.475 1.00 69.81 93 VAL A O 1
ATOM 690 N N . VAL A 1 94 ? 16.517 -6.023 -10.759 1.00 67.88 94 VAL A N 1
ATOM 691 C CA . VAL A 1 94 ? 17.839 -5.581 -10.285 1.00 67.88 94 VAL A CA 1
ATOM 692 C C . VAL A 1 94 ? 18.657 -6.760 -9.760 1.00 67.88 94 VAL A C 1
ATOM 694 O O . VAL A 1 94 ? 19.801 -6.960 -10.168 1.00 67.88 94 VAL A O 1
ATOM 697 N N . THR A 1 95 ? 18.067 -7.583 -8.888 1.00 61.97 95 THR A N 1
ATOM 698 C CA . THR A 1 95 ? 18.773 -8.696 -8.231 1.00 61.97 95 THR A CA 1
ATOM 699 C C . THR A 1 95 ? 19.201 -9.761 -9.229 1.00 61.97 95 THR A C 1
ATOM 701 O O . THR A 1 95 ? 20.301 -10.304 -9.137 1.00 61.97 95 THR A O 1
ATOM 704 N N . ARG A 1 96 ? 18.348 -10.066 -10.208 1.00 60.88 96 ARG A N 1
ATOM 705 C CA . ARG A 1 96 ? 18.622 -11.108 -11.198 1.00 60.88 96 ARG A CA 1
ATOM 706 C C . ARG A 1 96 ? 19.399 -10.574 -12.406 1.00 60.88 96 ARG A C 1
ATOM 708 O O . ARG A 1 96 ? 19.664 -11.352 -13.318 1.00 60.88 96 ARG A O 1
ATOM 715 N N . ARG A 1 97 ? 19.769 -9.278 -12.402 1.00 65.69 97 ARG A N 1
ATOM 716 C CA . ARG A 1 97 ? 20.464 -8.571 -13.494 1.00 65.69 97 ARG A CA 1
ATOM 717 C C . ARG A 1 97 ? 19.938 -9.003 -14.860 1.00 65.69 97 ARG A C 1
ATOM 719 O O . ARG A 1 97 ? 20.705 -9.277 -15.778 1.00 65.69 97 ARG A O 1
ATOM 726 N N . ILE A 1 98 ? 18.617 -9.160 -14.963 1.00 68.44 98 ILE A N 1
ATOM 727 C CA . ILE A 1 98 ? 17.989 -9.823 -16.115 1.00 68.44 98 ILE A CA 1
ATOM 728 C C . ILE A 1 98 ? 18.327 -9.031 -17.368 1.00 68.44 98 ILE A C 1
ATOM 730 O O . ILE A 1 98 ? 18.719 -9.604 -18.376 1.00 68.44 98 ILE A O 1
ATOM 734 N N . VAL A 1 99 ? 18.254 -7.707 -17.258 1.00 69.62 99 VAL A N 1
ATOM 735 C CA . VAL A 1 99 ? 18.612 -6.782 -18.327 1.00 69.62 99 VAL A CA 1
ATOM 736 C C . VAL A 1 99 ? 20.077 -6.962 -18.732 1.00 69.62 99 VAL A C 1
ATOM 738 O O . VAL A 1 99 ? 20.331 -7.221 -19.902 1.00 69.62 99 VAL A O 1
ATOM 741 N N . ASP A 1 100 ? 21.030 -6.943 -17.795 1.00 71.06 100 ASP A N 1
ATOM 742 C CA . ASP A 1 100 ? 22.455 -7.136 -18.118 1.00 71.06 100 ASP A CA 1
ATOM 743 C C . ASP A 1 100 ? 22.734 -8.517 -18.728 1.00 71.06 100 ASP A C 1
ATOM 745 O O . ASP A 1 100 ? 23.541 -8.638 -19.646 1.00 71.06 100 ASP A O 1
ATOM 749 N N . SER A 1 101 ? 22.060 -9.565 -18.244 1.00 73.94 101 SER A N 1
ATOM 750 C CA . SER A 1 101 ? 22.175 -10.922 -18.782 1.00 73.94 101 SER A CA 1
ATOM 751 C C . SER A 1 101 ? 21.647 -11.001 -20.213 1.00 73.94 101 SER A C 1
ATOM 753 O O . SER A 1 101 ? 22.301 -11.596 -21.065 1.00 73.94 101 SER A O 1
ATOM 755 N N . LEU A 1 102 ? 20.496 -10.386 -20.493 1.00 74.25 102 LEU A N 1
ATOM 756 C CA . LEU A 1 102 ? 19.910 -10.336 -21.833 1.00 74.25 102 LEU A CA 1
ATOM 757 C C . LEU A 1 102 ? 20.748 -9.465 -22.785 1.00 74.25 102 LEU A C 1
ATOM 759 O O . LEU A 1 102 ? 20.922 -9.823 -23.949 1.00 74.25 102 LEU A O 1
ATOM 763 N N . ILE A 1 103 ? 21.330 -8.361 -22.299 1.00 73.50 103 ILE A N 1
ATOM 764 C CA . ILE A 1 103 ? 22.287 -7.537 -23.056 1.00 73.50 103 ILE A CA 1
ATOM 765 C C . ILE A 1 103 ? 23.547 -8.347 -23.378 1.00 73.50 103 ILE A C 1
ATOM 767 O O . ILE A 1 103 ? 23.999 -8.359 -24.524 1.00 73.50 103 ILE A O 1
ATOM 771 N N . ALA A 1 104 ? 24.101 -9.061 -22.395 1.00 72.56 104 ALA A N 1
ATOM 772 C CA . ALA A 1 104 ? 25.267 -9.913 -22.595 1.00 72.56 104 ALA A CA 1
ATOM 773 C C . ALA A 1 104 ? 24.977 -11.058 -23.576 1.00 72.56 104 ALA A C 1
ATOM 775 O O . ALA A 1 104 ? 25.842 -11.414 -24.371 1.00 72.56 104 ALA A O 1
ATOM 776 N N . GLU A 1 105 ? 23.771 -11.626 -23.553 1.00 71.44 105 GLU A N 1
ATOM 777 C CA . GLU A 1 105 ? 23.339 -12.653 -24.502 1.00 71.44 105 GLU A CA 1
ATOM 778 C C . GLU A 1 105 ? 23.182 -12.088 -25.923 1.00 71.44 105 GLU A C 1
ATOM 780 O O . GLU A 1 105 ? 23.680 -12.690 -26.876 1.00 71.44 105 GLU A O 1
ATOM 785 N N . ARG A 1 106 ? 22.623 -10.877 -26.074 1.00 64.50 106 ARG A N 1
ATOM 786 C CA . ARG A 1 106 ? 22.592 -10.149 -27.356 1.00 64.50 106 ARG A CA 1
ATOM 787 C C . ARG A 1 106 ? 24.000 -9.886 -27.899 1.00 64.50 106 ARG A C 1
ATOM 789 O O . ARG A 1 106 ? 24.222 -10.065 -29.092 1.00 64.50 106 ARG A O 1
ATOM 796 N N . GLY A 1 107 ? 24.949 -9.515 -27.037 1.00 60.03 107 GLY A N 1
ATOM 797 C CA . GLY A 1 107 ? 26.349 -9.269 -27.408 1.00 60.03 107 GLY A CA 1
ATOM 798 C C . GLY A 1 107 ? 27.157 -10.522 -27.774 1.00 60.03 107 GLY A C 1
ATOM 799 O O . GLY A 1 107 ? 28.228 -10.398 -28.360 1.00 60.03 107 GLY A O 1
ATOM 800 N N . ARG A 1 108 ? 26.666 -11.730 -27.451 1.00 60.56 108 ARG A N 1
ATOM 801 C CA . ARG A 1 108 ? 27.288 -13.013 -27.847 1.00 60.56 108 ARG A CA 1
ATOM 802 C C . ARG A 1 108 ? 26.864 -13.498 -29.224 1.00 60.56 108 ARG A C 1
ATOM 804 O O . ARG A 1 108 ? 27.467 -14.440 -29.738 1.00 60.56 108 ARG A O 1
ATOM 811 N N . ARG A 1 109 ? 25.840 -12.889 -29.828 1.00 52.62 109 ARG A N 1
ATOM 812 C CA . ARG A 1 109 ? 25.612 -13.063 -31.259 1.00 52.62 109 ARG A CA 1
ATOM 813 C C . ARG A 1 109 ? 26.870 -12.527 -31.945 1.00 52.62 109 ARG A C 1
ATOM 815 O O . ARG A 1 109 ? 27.200 -11.370 -31.685 1.00 52.62 109 ARG A O 1
ATOM 822 N N . PRO A 1 110 ? 27.594 -13.328 -32.752 1.00 47.03 110 PRO A N 1
ATOM 823 C CA . PRO A 1 110 ? 28.697 -12.788 -33.523 1.00 47.03 110 PRO A CA 1
ATOM 824 C C . PRO A 1 110 ? 28.129 -11.601 -34.283 1.00 47.03 110 PRO A C 1
ATOM 826 O O . PRO A 1 110 ? 27.121 -11.732 -34.991 1.00 47.03 110 PRO A O 1
ATOM 829 N N . ALA A 1 111 ? 28.706 -10.427 -34.037 1.00 51.56 111 ALA A N 1
ATOM 830 C CA . ALA A 1 111 ? 28.424 -9.306 -34.895 1.00 51.56 111 ALA A CA 1
ATOM 831 C C . ALA A 1 111 ? 28.695 -9.794 -36.326 1.00 51.56 111 ALA A C 1
ATOM 833 O O . ALA A 1 111 ? 29.697 -10.494 -36.527 1.00 51.56 111 ALA A O 1
ATOM 834 N N . PRO A 1 112 ? 27.825 -9.498 -37.310 1.00 51.75 112 PRO A N 1
ATOM 835 C CA . PRO A 1 112 ? 28.286 -9.570 -38.690 1.00 51.75 112 PRO A CA 1
ATOM 836 C C . PRO A 1 112 ? 29.624 -8.824 -38.740 1.00 51.75 112 PRO A C 1
ATOM 838 O O . PRO A 1 112 ? 29.777 -7.822 -38.039 1.00 51.75 112 PRO A O 1
ATOM 841 N N . GLU A 1 113 ? 30.602 -9.369 -39.461 1.00 50.94 113 GLU A N 1
ATOM 842 C CA . GLU A 1 113 ? 32.038 -9.031 -39.387 1.00 50.94 113 GLU A CA 1
ATOM 843 C C . GLU A 1 113 ? 32.379 -7.540 -39.655 1.00 50.94 113 GLU A C 1
ATOM 845 O O . GLU A 1 113 ? 33.539 -7.148 -39.600 1.00 50.94 113 GLU A O 1
ATOM 850 N N . ASP A 1 114 ? 31.365 -6.691 -39.822 1.00 50.12 114 ASP A N 1
ATOM 851 C CA . ASP A 1 114 ? 31.388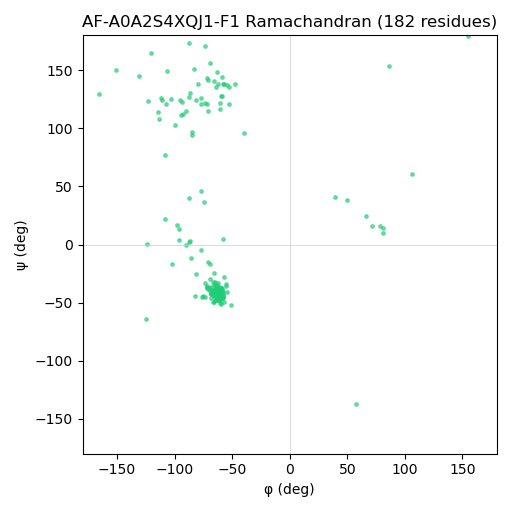 -5.246 -40.035 1.00 50.12 114 ASP A CA 1
ATOM 852 C C . ASP A 1 114 ? 31.154 -4.399 -38.762 1.00 50.12 114 ASP A C 1
ATOM 854 O O . ASP A 1 114 ? 30.884 -3.204 -38.859 1.00 50.12 114 ASP A O 1
ATOM 858 N N . ALA A 1 115 ? 31.287 -4.937 -37.541 1.00 49.28 115 ALA A N 1
ATOM 859 C CA . ALA A 1 115 ? 31.230 -4.130 -36.301 1.00 49.28 115 ALA A CA 1
ATOM 860 C C . ALA A 1 115 ? 32.497 -3.278 -36.050 1.00 49.28 115 ALA A C 1
ATOM 862 O O . ALA A 1 115 ? 32.942 -3.091 -34.916 1.00 49.28 115 ALA A O 1
ATOM 863 N N . GLY A 1 116 ? 33.067 -2.767 -37.137 1.00 45.56 116 GLY A N 1
ATOM 864 C CA . GLY A 1 116 ? 34.069 -1.717 -37.189 1.00 45.56 116 GLY A CA 1
ATOM 865 C C . GLY A 1 116 ? 33.509 -0.399 -37.727 1.00 45.56 116 GLY A C 1
ATOM 866 O O . GLY A 1 116 ? 34.290 0.393 -38.224 1.00 45.56 116 GLY A O 1
ATOM 867 N N . ASP A 1 117 ? 32.198 -0.159 -37.672 1.00 47.84 117 ASP A N 1
ATOM 868 C CA . ASP A 1 117 ? 31.602 1.182 -37.719 1.00 47.84 117 ASP A CA 1
ATOM 869 C C . ASP A 1 117 ? 30.141 1.062 -37.264 1.00 47.84 117 ASP A C 1
ATOM 871 O O . ASP A 1 117 ? 29.413 0.195 -37.744 1.00 47.84 117 ASP A O 1
ATOM 875 N N . ALA A 1 118 ? 29.671 1.882 -36.324 1.00 58.66 118 ALA A N 1
ATOM 876 C CA . ALA A 1 118 ? 28.279 1.836 -35.848 1.00 58.66 118 ALA A CA 1
ATOM 877 C C . ALA A 1 118 ? 27.317 2.495 -36.859 1.00 58.66 118 ALA A C 1
ATOM 879 O O . ALA A 1 118 ? 26.485 3.327 -36.502 1.00 58.66 118 ALA A O 1
ATOM 880 N N . ILE A 1 119 ? 27.468 2.157 -38.140 1.00 65.75 119 ILE A N 1
ATOM 881 C CA . ILE A 1 119 ? 26.688 2.671 -39.258 1.00 65.75 119 ILE A CA 1
ATOM 882 C C . ILE A 1 119 ? 25.881 1.507 -39.816 1.00 65.75 119 ILE A C 1
ATOM 884 O O . ILE A 1 119 ? 26.411 0.604 -40.459 1.00 65.75 119 ILE A O 1
ATOM 888 N N . GLN A 1 120 ? 24.574 1.537 -39.575 1.00 70.94 120 GLN A N 1
ATOM 889 C CA . GLN A 1 120 ? 23.652 0.591 -40.184 1.00 70.94 120 GLN A CA 1
ATOM 890 C C . GLN A 1 120 ? 23.137 1.168 -41.505 1.00 70.94 120 GLN A C 1
ATOM 892 O O . GLN A 1 120 ? 22.423 2.171 -41.515 1.00 70.94 120 GLN A O 1
ATOM 897 N N . HIS A 1 121 ? 23.481 0.531 -42.627 1.00 76.69 121 HIS A N 1
ATOM 898 C CA . HIS A 1 121 ? 22.841 0.825 -43.908 1.00 76.69 121 HIS A CA 1
ATOM 899 C C . HIS A 1 121 ? 21.458 0.166 -43.931 1.00 76.69 121 HIS A C 1
ATOM 901 O O . HIS A 1 121 ? 21.345 -1.052 -43.792 1.00 76.69 121 HIS A O 1
ATOM 907 N N . LEU A 1 122 ? 20.407 0.966 -44.103 1.00 83.88 122 LEU A N 1
ATOM 908 C CA . LEU A 1 122 ? 19.034 0.486 -44.236 1.00 83.88 122 LEU A CA 1
ATOM 909 C C . LEU A 1 122 ? 18.585 0.641 -45.686 1.00 83.88 122 LEU A C 1
ATOM 911 O O . LEU A 1 122 ? 18.566 1.750 -46.220 1.00 83.88 122 LEU A O 1
ATOM 915 N N . GLU A 1 123 ? 18.219 -0.470 -46.318 1.00 82.44 123 GLU A N 1
ATOM 916 C CA . GLU A 1 123 ? 17.691 -0.468 -47.678 1.00 82.44 123 GLU A CA 1
ATOM 917 C C . GLU A 1 123 ? 16.163 -0.447 -47.659 1.00 82.44 123 GLU A C 1
ATOM 919 O O . GLU A 1 123 ? 15.506 -1.313 -47.082 1.00 82.44 123 GLU A O 1
ATOM 924 N N . GLY A 1 124 ? 15.592 0.546 -48.337 1.00 83.12 124 GLY A N 1
ATOM 925 C CA . GLY A 1 124 ? 14.148 0.679 -48.479 1.00 83.12 124 GLY A CA 1
ATOM 926 C C . GLY A 1 124 ? 13.474 1.426 -47.328 1.00 83.12 124 GLY A C 1
ATOM 927 O O . GLY A 1 124 ? 13.937 1.481 -46.191 1.00 83.12 124 GLY A O 1
ATOM 928 N N . MET A 1 125 ? 12.336 2.037 -47.653 1.00 81.75 125 MET A N 1
ATOM 929 C CA . MET A 1 125 ? 11.647 2.963 -46.752 1.00 81.75 125 MET A CA 1
ATOM 930 C C . MET A 1 125 ? 11.035 2.266 -45.531 1.00 81.75 125 MET A C 1
ATOM 932 O O . MET A 1 125 ? 10.940 2.864 -44.467 1.00 81.75 125 MET A O 1
ATOM 936 N N . GLU A 1 126 ? 10.634 1.004 -45.662 1.00 79.81 126 GLU A N 1
ATOM 937 C CA . GLU A 1 126 ? 10.036 0.232 -44.568 1.00 79.81 126 GLU A CA 1
ATOM 938 C C . GLU A 1 126 ? 11.052 -0.076 -43.459 1.00 79.81 126 GLU A C 1
ATOM 940 O O . GLU A 1 126 ? 10.757 0.121 -42.283 1.00 79.81 126 GLU A O 1
ATOM 945 N N . ALA A 1 127 ? 12.277 -0.461 -43.830 1.00 72.75 127 ALA A N 1
ATOM 946 C CA . ALA A 1 127 ? 13.357 -0.698 -42.875 1.00 72.75 127 ALA A CA 1
ATOM 947 C C . ALA A 1 127 ? 13.759 0.593 -42.145 1.00 72.75 127 ALA A C 1
ATOM 949 O O . ALA A 1 127 ? 13.971 0.582 -40.933 1.00 72.75 127 ALA A O 1
ATOM 950 N N . VAL A 1 128 ? 13.801 1.718 -42.870 1.00 81.12 128 VAL A N 1
ATOM 951 C CA . VAL A 1 128 ? 14.041 3.048 -42.287 1.00 81.12 128 VAL A CA 1
ATOM 952 C C . VAL A 1 128 ? 12.942 3.415 -41.288 1.00 81.12 128 VAL A C 1
ATOM 954 O O . VAL A 1 128 ? 13.243 3.849 -40.180 1.00 81.12 128 VAL A O 1
ATOM 957 N N . ARG A 1 129 ? 11.674 3.201 -41.648 1.00 82.12 129 ARG A N 1
ATOM 958 C CA . ARG A 1 129 ? 10.515 3.469 -40.785 1.00 82.12 129 ARG A CA 1
ATOM 959 C C . ARG A 1 129 ? 10.545 2.647 -39.498 1.00 82.12 129 ARG A C 1
ATOM 961 O O . ARG A 1 129 ? 10.435 3.218 -38.421 1.00 82.12 129 ARG A O 1
ATOM 968 N N . ALA A 1 130 ? 10.794 1.342 -39.599 1.00 78.69 130 ALA A N 1
ATOM 969 C CA . ALA A 1 130 ? 10.885 0.461 -38.436 1.00 78.69 130 ALA A CA 1
ATOM 970 C C . ALA A 1 130 ? 12.023 0.859 -37.477 1.00 78.69 130 ALA A C 1
ATOM 972 O O . ALA A 1 130 ? 11.846 0.830 -36.260 1.00 78.69 130 ALA A O 1
ATOM 973 N N . ALA A 1 131 ? 13.176 1.269 -38.014 1.00 80.19 131 ALA A N 1
ATOM 974 C CA . ALA A 1 131 ? 14.294 1.737 -37.199 1.00 80.19 131 ALA A CA 1
ATOM 975 C C . ALA A 1 131 ? 13.981 3.065 -36.487 1.00 80.19 131 ALA A C 1
ATOM 977 O O . ALA A 1 131 ? 14.340 3.239 -35.323 1.00 80.19 131 ALA A O 1
ATOM 978 N N . ILE A 1 132 ? 13.286 3.990 -37.159 1.00 82.94 132 ILE A N 1
ATOM 979 C CA . ILE A 1 132 ? 12.821 5.242 -36.545 1.00 82.94 132 ILE A CA 1
ATOM 980 C C . ILE A 1 132 ? 11.825 4.944 -35.418 1.00 82.94 132 ILE A C 1
ATOM 982 O O . ILE A 1 132 ? 11.982 5.487 -34.329 1.00 82.94 132 ILE A O 1
ATOM 986 N N . ASP A 1 133 ? 10.862 4.046 -35.634 1.00 79.25 133 ASP A N 1
ATOM 987 C CA . ASP A 1 133 ? 9.878 3.654 -34.616 1.00 79.25 133 ASP A CA 1
ATOM 988 C C . ASP A 1 133 ? 10.546 3.096 -33.349 1.00 79.25 133 ASP A C 1
ATOM 990 O O . ASP A 1 133 ? 10.177 3.467 -32.230 1.00 79.25 133 ASP A O 1
ATOM 994 N N . GLU A 1 134 ? 11.544 2.222 -33.517 1.00 77.75 134 GLU A N 1
ATOM 995 C CA . GLU A 1 134 ? 12.319 1.652 -32.412 1.00 77.75 134 GLU A CA 1
ATOM 996 C C . GLU A 1 134 ? 13.094 2.741 -31.654 1.00 77.75 134 GLU A C 1
ATOM 998 O O . GLU A 1 134 ? 13.031 2.809 -30.424 1.00 77.75 134 GLU A O 1
ATOM 1003 N N . LEU A 1 135 ? 13.779 3.638 -32.368 1.00 80.44 135 LEU A N 1
ATOM 1004 C CA . LEU A 1 135 ? 14.520 4.744 -31.755 1.00 80.44 135 LEU A CA 1
ATOM 1005 C C . LEU A 1 135 ? 13.591 5.703 -31.000 1.00 80.44 135 LEU A C 1
ATOM 1007 O O . LEU A 1 135 ? 13.889 6.084 -29.866 1.00 80.44 135 LEU A O 1
ATOM 1011 N N . THR A 1 136 ? 12.439 6.047 -31.578 1.00 74.38 136 THR A N 1
ATOM 1012 C CA . THR A 1 136 ? 11.423 6.878 -30.925 1.00 74.38 136 THR A CA 1
ATOM 1013 C C . THR A 1 136 ? 10.880 6.209 -29.663 1.00 74.38 136 THR A C 1
ATOM 1015 O O . THR A 1 136 ? 10.701 6.882 -28.651 1.00 74.38 136 THR A O 1
ATOM 1018 N N . PHE A 1 137 ? 10.667 4.890 -29.674 1.00 72.00 137 PHE A N 1
ATOM 1019 C CA . PHE A 1 137 ? 10.203 4.153 -28.496 1.00 72.00 137 PHE A CA 1
ATOM 1020 C C . PHE A 1 137 ? 11.177 4.242 -27.308 1.00 72.00 137 PHE A C 1
ATOM 1022 O O . PHE A 1 137 ? 10.740 4.354 -26.163 1.00 72.00 137 PHE A O 1
ATOM 1029 N N . PHE A 1 138 ? 12.488 4.225 -27.566 1.00 70.25 138 PHE A N 1
ATOM 1030 C CA . PHE A 1 138 ? 13.519 4.325 -26.525 1.00 70.25 138 PHE A CA 1
ATOM 1031 C C . PHE A 1 138 ? 13.965 5.761 -26.213 1.00 70.25 138 PHE A C 1
ATOM 1033 O O . PHE A 1 138 ? 14.818 5.963 -25.343 1.00 70.25 138 PHE A O 1
ATOM 1040 N N . THR A 1 139 ? 13.410 6.767 -26.892 1.00 68.00 139 THR A N 1
ATOM 1041 C CA . THR A 1 139 ? 13.795 8.164 -26.676 1.00 68.00 139 THR A CA 1
ATOM 1042 C C . THR A 1 139 ? 13.279 8.643 -25.321 1.00 68.00 139 THR A C 1
ATOM 1044 O O . THR A 1 139 ? 12.077 8.717 -25.082 1.00 68.00 139 THR A O 1
ATOM 1047 N N . TRP A 1 140 ? 14.205 8.961 -24.413 1.00 59.56 140 TRP A N 1
ATOM 1048 C CA . TRP A 1 140 ? 13.878 9.335 -23.033 1.00 59.56 140 TRP A CA 1
ATOM 1049 C C . TRP A 1 140 ? 13.949 10.847 -22.758 1.00 59.56 140 TRP A C 1
ATOM 1051 O O . TRP A 1 140 ? 13.396 11.294 -21.754 1.00 59.56 140 TRP A O 1
ATOM 1061 N N . ALA A 1 141 ? 14.595 11.632 -23.630 1.00 65.19 141 ALA A N 1
ATOM 1062 C CA . ALA A 1 141 ? 14.869 13.055 -23.396 1.00 65.19 141 ALA A CA 1
ATOM 1063 C C . ALA A 1 141 ? 14.351 13.983 -24.509 1.00 65.19 141 ALA A C 1
ATOM 1065 O O . ALA A 1 141 ? 13.484 14.813 -24.249 1.00 65.19 141 ALA A O 1
ATOM 1066 N N . GLU A 1 142 ? 14.884 13.867 -25.727 1.00 68.12 142 GLU A N 1
ATOM 1067 C CA . GLU A 1 142 ? 14.513 14.721 -26.860 1.00 68.12 142 GLU A CA 1
ATOM 1068 C C . GLU A 1 142 ? 14.690 13.980 -28.189 1.00 68.12 142 GLU A C 1
ATOM 1070 O O . GLU A 1 142 ? 15.555 13.110 -28.317 1.00 68.12 142 GLU A O 1
ATOM 1075 N N . SER A 1 143 ? 13.866 14.332 -29.179 1.00 70.25 143 SER A N 1
ATOM 1076 C CA . SER A 1 143 ? 13.988 13.863 -30.560 1.00 70.25 143 SER A CA 1
ATOM 1077 C C . SER A 1 143 ? 14.104 15.071 -31.482 1.00 70.25 143 SER A C 1
ATOM 1079 O O . SER A 1 143 ? 13.236 15.944 -31.478 1.00 70.25 143 SER A O 1
ATOM 1081 N N . LEU A 1 144 ? 15.185 15.125 -32.263 1.00 75.00 144 LEU A N 1
ATOM 1082 C CA . LEU A 1 144 ? 15.460 16.200 -33.212 1.00 75.00 144 LEU A CA 1
ATOM 1083 C C . LEU A 1 144 ? 15.410 15.635 -34.628 1.00 75.00 144 LEU A C 1
ATOM 1085 O O . LEU A 1 144 ? 16.256 14.828 -35.016 1.00 75.00 144 LEU A O 1
ATOM 1089 N N . THR A 1 145 ? 14.426 16.076 -35.409 1.00 73.62 145 THR A N 1
ATOM 1090 C CA . THR A 1 145 ? 14.240 15.607 -36.787 1.00 73.62 145 THR A CA 1
ATOM 1091 C C . THR A 1 145 ? 14.545 16.720 -37.777 1.00 73.62 145 THR A C 1
ATOM 1093 O O . THR A 1 145 ? 13.929 17.786 -37.750 1.00 73.62 145 THR A O 1
ATOM 1096 N N . THR A 1 146 ? 15.461 16.450 -38.712 1.00 73.88 146 THR A N 1
ATOM 1097 C CA . THR A 1 146 ? 15.701 17.338 -39.855 1.00 73.88 146 THR A CA 1
ATOM 1098 C C . THR A 1 146 ? 14.888 16.860 -41.047 1.00 73.88 146 THR A C 1
ATOM 1100 O O . THR A 1 146 ? 15.141 15.805 -41.625 1.00 73.88 146 THR A O 1
ATOM 1103 N N . ASN A 1 147 ? 13.885 17.648 -41.425 1.00 72.62 147 ASN A N 1
ATOM 1104 C CA . ASN A 1 147 ? 13.094 17.354 -42.610 1.00 72.62 147 ASN A CA 1
ATOM 1105 C C . ASN A 1 147 ? 13.768 17.961 -43.851 1.00 72.62 147 ASN A C 1
ATOM 1107 O O . ASN A 1 147 ? 14.119 19.148 -43.831 1.00 72.62 147 ASN A O 1
ATOM 1111 N N . PRO A 1 148 ? 13.950 17.187 -44.939 1.00 70.56 148 PRO A N 1
ATOM 1112 C CA . PRO A 1 148 ? 14.487 17.724 -46.183 1.00 70.56 148 PRO A CA 1
ATOM 1113 C C . PRO A 1 148 ? 13.591 18.859 -46.698 1.00 70.56 148 PRO A C 1
ATOM 1115 O O . PRO A 1 148 ? 12.369 18.833 -46.549 1.00 70.56 148 PRO A O 1
ATOM 1118 N N . THR A 1 149 ? 14.196 19.887 -47.294 1.00 58.56 149 THR A N 1
ATOM 1119 C CA . THR A 1 149 ? 13.477 21.083 -47.753 1.00 58.56 149 THR A CA 1
ATOM 1120 C C . THR A 1 149 ? 12.422 20.731 -48.804 1.00 58.56 149 THR A C 1
ATOM 1122 O O . THR A 1 149 ? 12.767 20.284 -49.896 1.00 58.56 149 THR A O 1
ATOM 1125 N N . GLY A 1 150 ? 11.146 20.970 -48.496 1.00 65.88 150 GLY A N 1
ATOM 1126 C CA . GLY A 1 150 ? 10.022 20.712 -49.397 1.00 65.88 150 GLY A CA 1
ATOM 1127 C C . GLY A 1 150 ? 8.714 20.488 -48.638 1.00 65.88 150 GLY A C 1
ATOM 1128 O O . GLY A 1 150 ? 8.681 20.536 -47.409 1.00 65.88 150 GLY A O 1
ATOM 1129 N N . VAL A 1 151 ? 7.623 20.260 -49.371 1.00 70.00 151 VAL A N 1
ATOM 1130 C CA . VAL A 1 151 ? 6.355 19.807 -48.780 1.00 70.00 151 VAL A CA 1
ATOM 1131 C C . VAL A 1 151 ? 6.494 18.317 -48.471 1.00 70.00 151 VAL A C 1
ATOM 1133 O O . VAL A 1 151 ? 6.848 17.542 -49.359 1.00 70.00 151 VAL A O 1
ATOM 1136 N N . MET A 1 152 ? 6.239 17.914 -47.224 1.00 71.88 152 MET A N 1
ATOM 1137 C CA . MET A 1 152 ? 6.239 16.497 -46.854 1.00 71.88 152 MET A CA 1
ATOM 1138 C C . MET A 1 152 ? 5.142 15.761 -47.626 1.00 71.88 152 MET A C 1
ATOM 1140 O O . MET A 1 152 ? 4.026 16.267 -47.769 1.00 71.88 152 MET A O 1
ATOM 1144 N N . SER A 1 153 ? 5.450 14.562 -48.121 1.00 78.88 153 SER A N 1
ATOM 1145 C CA . SER A 1 153 ? 4.437 13.732 -48.769 1.00 78.88 153 SER A CA 1
ATOM 1146 C C . SER A 1 153 ? 3.337 13.355 -47.761 1.00 78.88 153 SER A C 1
ATOM 1148 O O . SER A 1 153 ? 3.629 13.187 -46.572 1.00 78.88 153 SER A O 1
ATOM 1150 N N . PRO A 1 154 ? 2.077 13.177 -48.201 1.00 80.94 154 PRO A N 1
ATOM 1151 C CA . PRO A 1 154 ? 0.991 12.741 -47.320 1.00 80.94 154 PRO A CA 1
ATOM 1152 C C . PRO A 1 154 ? 1.298 11.428 -46.590 1.00 80.94 154 PRO A C 1
ATOM 1154 O O . PRO A 1 154 ? 0.925 11.264 -45.434 1.00 80.94 154 PRO A O 1
ATOM 1157 N N . GLU A 1 155 ? 2.024 10.521 -47.246 1.00 78.38 155 GLU A N 1
ATOM 1158 C CA . GLU A 1 155 ? 2.458 9.247 -46.672 1.00 78.38 155 GLU A CA 1
ATOM 1159 C C . GLU A 1 155 ? 3.455 9.443 -45.519 1.00 78.38 155 GLU A C 1
ATOM 1161 O O . GLU A 1 155 ? 3.320 8.821 -44.469 1.00 78.38 155 GLU A O 1
ATOM 1166 N N . ASN A 1 156 ? 4.410 10.366 -45.668 1.00 74.69 156 ASN A N 1
ATOM 1167 C CA . ASN A 1 156 ? 5.364 10.677 -44.604 1.00 74.69 156 ASN A CA 1
ATOM 1168 C C . ASN A 1 156 ? 4.689 11.391 -43.428 1.00 74.69 156 ASN A C 1
ATOM 1170 O O . ASN A 1 156 ? 5.018 11.107 -42.282 1.00 74.69 156 ASN A O 1
ATOM 1174 N N . ILE A 1 157 ? 3.720 12.274 -43.694 1.00 80.94 157 ILE A N 1
ATOM 1175 C CA . ILE A 1 157 ? 2.930 12.929 -42.638 1.00 80.94 157 ILE A CA 1
ATOM 1176 C C . ILE A 1 157 ? 2.116 11.891 -41.859 1.00 80.94 157 ILE A C 1
ATOM 1178 O O . ILE A 1 157 ? 2.070 11.947 -40.632 1.00 80.94 157 ILE A O 1
ATOM 1182 N N . ALA A 1 158 ? 1.477 10.948 -42.558 1.00 84.00 158 ALA A N 1
ATOM 1183 C CA . ALA A 1 158 ? 0.699 9.886 -41.928 1.00 84.00 158 ALA A CA 1
ATOM 1184 C C . ALA A 1 158 ? 1.570 8.971 -41.053 1.00 84.00 158 ALA A C 1
ATOM 1186 O O . ALA A 1 158 ? 1.111 8.522 -40.008 1.00 84.00 158 ALA A O 1
ATOM 1187 N N . HIS A 1 159 ? 2.820 8.735 -41.459 1.00 79.81 159 HIS A N 1
ATOM 1188 C CA . HIS A 1 159 ? 3.775 7.937 -40.696 1.00 79.81 159 HIS A CA 1
ATOM 1189 C C . HIS A 1 159 ? 4.350 8.670 -39.475 1.00 79.81 159 HIS A C 1
ATOM 1191 O O . HIS A 1 159 ? 4.453 8.087 -38.402 1.00 79.81 159 HIS A O 1
ATOM 1197 N N . ALA A 1 160 ? 4.740 9.939 -39.622 1.00 79.25 160 ALA A N 1
ATOM 1198 C CA . ALA A 1 160 ? 5.393 10.697 -38.551 1.00 79.25 160 ALA A CA 1
ATOM 1199 C C . ALA A 1 160 ? 4.426 11.078 -37.418 1.00 79.25 160 ALA A C 1
ATOM 1201 O O . ALA A 1 160 ? 4.788 11.036 -36.247 1.00 79.25 160 ALA A O 1
ATOM 1202 N N . ARG A 1 161 ? 3.165 11.374 -37.755 1.00 82.69 161 ARG A N 1
ATOM 1203 C CA . ARG A 1 161 ? 2.152 11.837 -36.797 1.00 82.69 161 ARG A CA 1
ATOM 1204 C C . ARG A 1 161 ? 2.000 10.970 -35.533 1.00 82.69 161 ARG A C 1
ATOM 1206 O O . ARG A 1 161 ? 2.084 11.541 -34.452 1.00 82.69 161 ARG A O 1
ATOM 1213 N N . PRO A 1 162 ? 1.804 9.638 -35.610 1.00 82.12 162 PRO A N 1
ATOM 1214 C CA . PRO A 1 162 ? 1.649 8.816 -34.406 1.00 82.12 162 PRO A CA 1
ATOM 1215 C C . PRO A 1 162 ? 2.914 8.756 -33.534 1.00 82.12 162 PRO A C 1
ATOM 1217 O O . PRO A 1 162 ? 2.822 8.493 -32.335 1.00 82.12 162 PRO A O 1
ATOM 1220 N N . LEU A 1 163 ? 4.096 8.978 -34.115 1.00 78.50 163 LEU A N 1
ATOM 1221 C CA . LEU A 1 163 ? 5.359 9.034 -33.377 1.00 78.50 163 LEU A CA 1
ATOM 1222 C C . LEU A 1 163 ? 5.496 10.358 -32.627 1.00 78.50 163 LEU A C 1
ATOM 1224 O O . LEU A 1 163 ? 5.819 10.357 -31.439 1.00 78.50 163 LEU A O 1
ATOM 1228 N N . ASP A 1 164 ? 5.179 11.462 -33.303 1.00 78.69 164 ASP A N 1
ATOM 1229 C CA . ASP A 1 164 ? 5.188 12.801 -32.718 1.00 78.69 164 ASP A CA 1
ATOM 1230 C C . ASP A 1 164 ? 4.172 12.902 -31.571 1.00 78.69 164 ASP A C 1
ATOM 1232 O O . ASP A 1 164 ? 4.505 13.354 -30.476 1.00 78.69 164 ASP A O 1
ATOM 1236 N N . GLU A 1 165 ? 2.946 12.410 -31.783 1.00 81.38 165 GLU A N 1
ATOM 1237 C CA . GLU A 1 165 ? 1.891 12.371 -30.761 1.00 81.38 165 GLU A CA 1
ATOM 1238 C C . GLU A 1 165 ? 2.342 11.583 -29.524 1.00 81.38 165 GLU A C 1
ATOM 1240 O O . GLU A 1 165 ? 2.192 12.060 -28.400 1.00 81.38 165 GLU A O 1
ATOM 1245 N N . ARG A 1 166 ? 3.002 10.434 -29.711 1.00 74.94 166 ARG A N 1
ATOM 1246 C CA . ARG A 1 166 ? 3.528 9.629 -28.600 1.00 74.94 166 ARG A CA 1
ATOM 1247 C C . ARG A 1 166 ? 4.570 10.385 -27.771 1.00 74.94 166 ARG A C 1
ATOM 1249 O O . ARG A 1 166 ? 4.536 10.300 -26.542 1.00 74.94 166 ARG A O 1
ATOM 1256 N N . ILE A 1 167 ? 5.483 11.117 -28.409 1.00 71.75 167 ILE A N 1
ATOM 1257 C CA . ILE A 1 167 ? 6.504 11.917 -27.708 1.00 71.75 167 ILE A CA 1
ATOM 1258 C C . ILE A 1 167 ? 5.840 13.051 -26.910 1.00 71.75 167 ILE A C 1
ATOM 1260 O O . ILE A 1 167 ? 6.211 13.303 -25.762 1.00 71.75 167 ILE A O 1
ATOM 1264 N N . LEU A 1 168 ? 4.821 13.696 -27.483 1.00 73.88 168 LEU A N 1
ATOM 1265 C CA . LEU A 1 168 ? 4.097 14.799 -26.844 1.00 73.88 168 LEU A CA 1
ATOM 1266 C C . LEU A 1 168 ? 3.220 14.335 -25.666 1.00 73.88 168 LEU A C 1
ATOM 1268 O O . LEU A 1 168 ? 3.150 15.013 -24.639 1.00 73.88 168 LEU A O 1
ATOM 1272 N N . GLU A 1 169 ? 2.573 13.174 -25.782 1.00 72.38 169 GLU A N 1
ATOM 1273 C CA . GLU A 1 169 ? 1.687 12.620 -24.750 1.00 72.38 169 GLU A CA 1
ATOM 1274 C C . GLU A 1 169 ? 2.455 12.059 -23.541 1.00 72.38 169 GLU A C 1
ATOM 1276 O O . GLU A 1 169 ? 1.995 12.151 -22.400 1.00 72.38 169 GLU A O 1
ATOM 1281 N N . THR A 1 170 ? 3.655 11.511 -23.749 1.00 58.44 170 THR A N 1
ATOM 1282 C CA . THR A 1 170 ? 4.351 10.689 -22.742 1.00 58.44 170 THR A CA 1
ATOM 1283 C C . THR A 1 170 ? 5.223 11.499 -21.763 1.00 58.44 170 THR A C 1
ATOM 1285 O O . THR A 1 170 ? 6.253 11.002 -21.321 1.00 58.44 170 THR A O 1
ATOM 1288 N N . ARG A 1 171 ? 4.757 12.681 -21.302 1.00 54.31 171 ARG A N 1
ATOM 1289 C CA . ARG A 1 171 ? 5.300 13.525 -20.186 1.00 54.31 171 ARG A CA 1
ATOM 1290 C C . ARG A 1 171 ? 6.058 14.813 -20.574 1.00 54.31 171 ARG A C 1
ATOM 1292 O O . ARG A 1 171 ? 7.190 15.018 -20.143 1.00 54.31 171 ARG A O 1
ATOM 1299 N N . GLY A 1 172 ? 5.406 15.749 -21.267 1.00 51.34 172 GLY A N 1
ATOM 1300 C CA . GLY A 1 172 ? 5.851 17.158 -21.315 1.00 51.34 172 GLY A CA 1
ATOM 1301 C C . GLY A 1 172 ? 7.195 17.409 -22.016 1.00 51.34 172 GLY A C 1
ATOM 1302 O O . GLY A 1 172 ? 7.871 18.391 -21.707 1.00 51.34 172 GLY A O 1
ATOM 1303 N N . GLN A 1 173 ? 7.594 16.523 -22.929 1.00 54.81 173 GLN A N 1
ATOM 1304 C CA . GLN A 1 173 ? 8.831 16.649 -23.701 1.00 54.81 173 GLN A CA 1
ATOM 1305 C C . GLN A 1 173 ? 8.629 17.561 -24.923 1.00 54.81 173 GLN A C 1
ATOM 1307 O O . GLN A 1 173 ? 7.520 17.685 -25.441 1.00 54.81 173 GLN A O 1
ATOM 1312 N N . HIS A 1 174 ? 9.698 18.237 -25.356 1.00 55.12 174 HIS A N 1
ATOM 1313 C CA . HIS A 1 174 ? 9.681 19.145 -26.507 1.00 55.12 174 HIS A CA 1
ATOM 1314 C C . HIS A 1 174 ? 10.106 18.398 -27.777 1.00 55.12 174 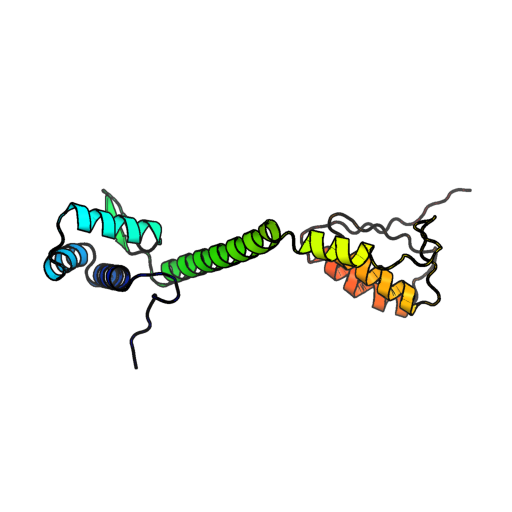HIS A C 1
ATOM 1316 O O . HIS A 1 174 ? 11.207 17.858 -27.839 1.00 55.12 174 HIS A O 1
ATOM 1322 N N . ALA A 1 175 ? 9.245 18.398 -28.795 1.00 55.94 175 ALA A N 1
ATOM 1323 C CA . ALA A 1 175 ? 9.611 18.017 -30.155 1.00 55.94 175 ALA A CA 1
ATOM 1324 C C . ALA A 1 175 ? 10.006 19.288 -30.919 1.00 55.94 175 ALA A C 1
ATOM 1326 O O . ALA A 1 175 ? 9.153 20.147 -31.158 1.00 55.94 175 ALA A O 1
ATOM 1327 N N . ASP A 1 176 ? 11.286 19.427 -31.273 1.00 55.22 176 ASP A N 1
ATOM 1328 C CA . ASP A 1 176 ? 11.762 20.548 -32.084 1.00 55.22 176 ASP A CA 1
ATOM 1329 C C . ASP A 1 176 ? 11.990 20.096 -33.531 1.00 55.22 176 ASP A C 1
ATOM 1331 O O . ASP A 1 176 ? 12.694 19.124 -33.818 1.00 55.22 176 ASP A O 1
ATOM 1335 N N . THR A 1 177 ? 11.353 20.805 -34.458 1.00 56.16 177 THR A N 1
ATOM 1336 C CA . THR A 1 177 ? 11.454 20.546 -35.897 1.00 56.16 177 THR A CA 1
ATOM 1337 C C . THR A 1 177 ? 12.271 21.658 -36.523 1.00 56.16 177 THR A C 1
ATOM 1339 O O . THR A 1 177 ? 11.745 22.584 -37.148 1.00 56.16 177 THR A O 1
ATOM 1342 N N . ASP A 1 178 ? 13.586 21.576 -36.335 1.00 47.00 178 ASP A N 1
ATOM 1343 C CA . ASP A 1 178 ? 14.462 22.639 -36.794 1.00 47.00 178 ASP A CA 1
ATOM 1344 C C . ASP A 1 178 ? 14.574 22.627 -38.327 1.00 47.00 178 ASP A C 1
ATOM 1346 O O . ASP A 1 178 ? 14.955 21.647 -38.985 1.00 47.00 178 ASP A O 1
ATOM 1350 N N . ARG A 1 179 ? 14.182 23.747 -38.932 1.00 47.72 179 ARG A N 1
ATOM 1351 C CA . ARG A 1 179 ? 14.138 23.911 -40.383 1.00 47.72 179 ARG A CA 1
ATOM 1352 C C . ARG A 1 179 ? 15.530 24.318 -40.837 1.00 47.72 179 ARG A C 1
ATOM 1354 O O . ARG A 1 179 ? 15.852 25.502 -40.833 1.00 47.72 179 ARG A O 1
ATOM 1361 N N . CYS A 1 180 ? 16.329 23.331 -41.238 1.00 36.56 180 CYS A N 1
ATOM 1362 C CA . CYS A 1 180 ? 17.721 23.480 -41.669 1.00 36.56 180 CYS A CA 1
ATOM 1363 C C . CYS A 1 180 ? 17.950 24.743 -42.539 1.00 36.56 180 CYS A C 1
ATOM 1365 O O . CYS A 1 180 ? 17.731 24.741 -43.753 1.00 36.56 180 CYS A O 1
ATOM 1367 N N . ARG A 1 181 ? 18.400 25.848 -41.924 1.00 38.28 181 ARG A N 1
ATOM 1368 C CA . ARG A 1 181 ? 18.930 27.023 -42.626 1.00 38.28 181 ARG A CA 1
ATOM 1369 C C . ARG A 1 181 ? 20.403 26.763 -42.900 1.00 38.28 181 ARG A C 1
ATOM 1371 O O . ARG A 1 181 ? 21.246 27.026 -42.051 1.00 38.28 181 ARG A O 1
ATOM 1378 N N . ARG A 1 182 ? 20.731 26.296 -44.104 1.00 33.16 182 ARG A N 1
ATOM 1379 C CA . ARG A 1 182 ? 22.088 26.459 -44.638 1.00 33.16 182 ARG A CA 1
ATOM 1380 C C . ARG A 1 182 ? 22.112 27.635 -45.605 1.00 33.16 182 ARG A C 1
ATOM 1382 O O . ARG A 1 182 ? 21.638 27.546 -46.735 1.00 33.16 182 ARG A O 1
ATOM 1389 N N . SER A 1 183 ? 22.648 28.748 -45.112 1.00 40.03 183 SER A N 1
ATOM 1390 C CA . SER A 1 183 ? 23.331 29.755 -45.920 1.00 40.03 183 SER A CA 1
ATOM 1391 C C . SER A 1 183 ? 24.499 29.096 -46.660 1.00 40.03 183 SER A C 1
ATOM 1393 O O . SER A 1 183 ? 25.185 28.246 -46.091 1.00 40.03 183 SER A O 1
ATOM 1395 N N . ARG A 1 184 ? 24.656 29.469 -47.933 1.00 38.09 184 ARG A N 1
ATOM 1396 C CA . ARG A 1 184 ? 25.813 29.136 -48.771 1.00 38.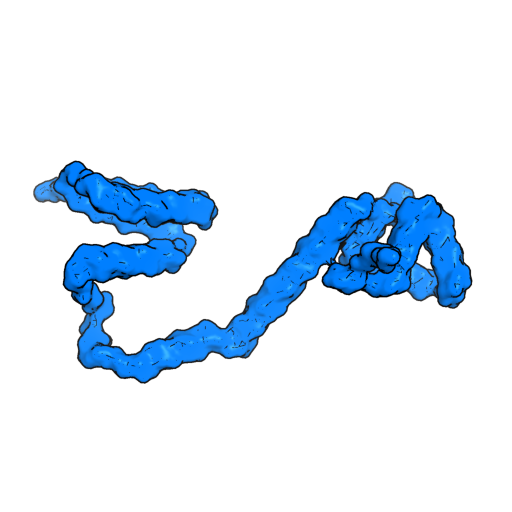09 184 ARG A CA 1
ATOM 1397 C C . ARG A 1 184 ? 27.104 29.705 -48.202 1.00 38.09 184 ARG A C 1
ATOM 1399 O O . ARG A 1 184 ? 27.012 30.751 -47.520 1.00 38.09 184 ARG A O 1
#

pLDDT: mean 76.47, std 14.41, range [33.16, 92.31]

Mean predicted aligned error: 17.24 Å

Secondary structure (DSSP, 8-state):
-PPP-SGGGT--HHHHHHHHHHHHHTHHHHHHHHHHTT--HHHHHHHHHHHHHTTSEEEPGGG-EEEPPHHHHHHHHHHHHHHHHHHHHHHHHHHTTHHHHHHHHHHTSPPPTTTTS------SHHHHHHHHHHHHHH-SS-EE--PPSSPPPHHHHHHHHHHHHHHHHTTS--EE--------

Radius of gyration: 29.49 Å; Cα contacts (8 Å, |Δi|>4): 112; chains: 1; bounding box: 57×45×77 Å

Foldseek 3Di:
DDDDDCVVLVADPLLRQLLVLCVVPNPVSLVVSCVVVVHDPVRSVVSLVVCVVLVQWDQDPPRGIHGDPPVVSVVSSVVVVVVVVVVVVVCCCVVVVVVVVVVVVVVPPPDPPPVPDPDDDDPDDVSVLVVVQVCLVPDDAEDEDEDPPDDDDPVVCVSCVVSVVCQPPVPNHDHDHDHDDDDD

Solvent-accessible surface area (backbone atoms only — not comparable to full-atom values): 11166 Å² total; per-residue (Å²): 131,81,78,90,72,58,54,90,62,73,42,51,72,70,59,50,50,49,52,54,32,26,68,75,49,38,70,60,24,53,60,48,47,33,59,76,68,70,45,53,74,64,58,47,49,53,50,53,50,50,36,39,75,57,48,42,32,42,83,35,88,92,75,43,74,35,62,43,59,66,72,62,24,52,50,53,28,49,55,50,50,55,49,54,52,50,52,51,51,5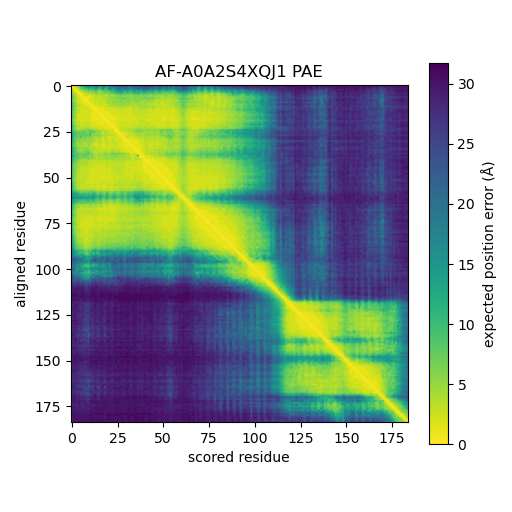2,50,50,46,62,74,63,36,47,64,61,52,53,51,53,54,60,66,65,49,77,66,66,95,63,80,84,52,102,70,82,87,67,77,60,70,67,53,47,49,54,52,48,54,54,52,58,72,70,55,86,72,70,58,81,53,78,67,77,94,72,83,78,52,72,68,55,52,65,60,47,47,66,56,53,49,50,51,49,68,75,70,82,44,66,80,50,74,55,76,80,81,78,78,131

Nearest PDB structures (foldseek):
  2a61-assembly2_D  TM=5.329E-01  e=8.340E-03  Thermotoga maritima
  3s2w-assembly4_G  TM=5.116E-01  e=4.295E-02  Methanosarcina mazei Go1
  2fxa-assembly3_A  TM=6.854E-01  e=2.996E-01  Bacillus subtilis
  2pfb-assembly1_B  TM=5.203E-01  e=1.735E-01  Xanthomonas campestris
  4q77-assembly1_B  TM=4.771E-01  e=2.350E-01  Staphylococcus aureus subsp. aureus MRSA252

Sequence (184 aa):
MGEPTLAFLGVGADDEELYRLLLRAGEAGRAEFARNHSLDVRQMQDACARLAALGLVGEGAGGALRPVPPAKAVEGLVETEVRRLRDALEGQVVTRRIVDSLIAERGRRPAPEDAGDAIQHLEGMEAVRAAIDELTFFTWAESLTTNPTGVMSPENIAHARPLDERILETRGQHADTDRCRRSR